Protein AF-A0A3P6SZT8-F1 (afdb_monomer_lite)

Secondary structure (DSSP, 8-state):
----HHHHHHHHHHHHHHTTPEEEEEEEEEEE--TTSPPEEEEEEEEEEETTEEEEEE--TT--TTHHHHSHHHHHHHHHHHHHTS-TTSPPSS--PPPPPPGGGSPPPPP---HHHHTEES--TTB-S---S-EEEEEEE-STTEEEEEEEE--SS-TTTSPEEEEE--TTT--HHHIIIIIISSEEE-TTSS-EEE-TT-GGGTSEEEEE--STTSTT-EE-TTT------SHHHHHHHTTS------EEEEE-

pLDDT: mean 88.14, std 13.35, range [39.53, 98.56]

Radius of gyration: 32.6 Å; chains: 1; bounding box: 54×46×94 Å

Sequence (256 aa):
MACNFLGDEWFIENLASLYNFTILSDRYAWNYTKGSFLPQLGGYVKSWNYNQISLDLLTVKGGGHFVPTDRPGPALQMFYNFLNTGNYNNSIPYSLNPQPLLPQFLAPPQPSFTRKQADRVWTLPGVTYELNFKQYSGYLNGVTGNYLHYWLLESQTNPRTDPLVLWLNGGPGCSSLMGLLSELGPFHPNPDGVTLFENVYSWNKAANMLFLESPRNVGFSIQNSTLNPDDVYNDEKVCSSRGGKTETSEEVLFTI

Organism: Cylicostephanus goldi (NCBI:txid71465)

Structure (mmCIF, N/CA/C/O backbone):
data_AF-A0A3P6SZT8-F1
#
_entry.id   AF-A0A3P6SZT8-F1
#
loop_
_atom_site.group_PDB
_atom_site.id
_atom_site.type_symbol
_atom_site.label_atom_id
_atom_site.label_alt_id
_atom_site.label_comp_id
_atom_site.label_asym_id
_atom_site.label_entity_id
_atom_site.label_seq_id
_atom_site.pdbx_PDB_ins_code
_atom_site.Cartn_x
_atom_site.Cartn_y
_atom_site.Cartn_z
_atom_site.occupancy
_atom_site.B_iso_or_equiv
_atom_site.auth_seq_id
_atom_site.auth_comp_id
_atom_site.auth_asym_id
_atom_site.auth_atom_id
_atom_site.pdbx_PDB_model_num
ATOM 1 N N . MET A 1 1 ? 10.057 -14.824 -20.878 1.00 50.72 1 MET A N 1
ATOM 2 C CA . MET A 1 1 ? 10.353 -14.462 -22.280 1.00 50.72 1 MET A CA 1
ATOM 3 C C . MET A 1 1 ? 11.462 -13.423 -22.235 1.00 50.72 1 MET A C 1
ATOM 5 O O . MET A 1 1 ? 11.266 -12.416 -21.571 1.00 50.72 1 MET A O 1
ATOM 9 N N . ALA A 1 2 ? 12.639 -13.702 -22.795 1.00 57.12 2 ALA A N 1
ATOM 10 C CA . ALA A 1 2 ? 13.775 -12.777 -22.781 1.00 57.12 2 ALA A CA 1
ATOM 11 C C . ALA A 1 2 ? 13.987 -12.228 -24.196 1.00 57.12 2 ALA A C 1
ATOM 13 O O . ALA A 1 2 ? 14.024 -13.011 -25.143 1.00 57.12 2 ALA A O 1
ATOM 14 N N . CYS A 1 3 ? 14.106 -10.908 -24.344 1.00 69.69 3 CYS A N 1
ATOM 15 C CA . CYS A 1 3 ? 14.496 -10.297 -25.615 1.00 69.69 3 CYS A CA 1
ATOM 16 C C . CYS A 1 3 ? 15.995 -10.559 -25.837 1.00 69.69 3 CYS A C 1
ATOM 18 O O . CYS A 1 3 ? 16.818 -10.115 -25.034 1.00 69.69 3 CYS A O 1
ATOM 20 N N . ASN A 1 4 ? 16.352 -11.307 -26.884 1.00 81.56 4 ASN A N 1
ATOM 21 C CA . ASN A 1 4 ? 17.729 -11.722 -27.158 1.00 81.56 4 ASN A CA 1
ATOM 22 C C . ASN A 1 4 ? 18.407 -10.779 -28.161 1.00 81.56 4 ASN A C 1
ATOM 24 O O . ASN A 1 4 ? 18.609 -11.139 -29.318 1.00 81.56 4 ASN A O 1
ATOM 28 N N . PHE A 1 5 ? 18.795 -9.590 -27.696 1.00 82.06 5 PHE A N 1
ATOM 29 C CA . PHE A 1 5 ? 19.379 -8.574 -28.578 1.00 82.06 5 PHE A CA 1
ATOM 30 C C . PHE A 1 5 ? 20.667 -9.053 -29.280 1.00 82.06 5 PHE A C 1
ATOM 32 O O . PHE A 1 5 ? 20.916 -8.650 -30.409 1.00 82.06 5 PHE A O 1
ATOM 39 N N . LEU A 1 6 ? 21.469 -9.921 -28.643 1.00 85.94 6 LEU A N 1
ATOM 40 C CA . LEU A 1 6 ? 22.673 -10.492 -29.264 1.00 85.94 6 LEU A CA 1
ATOM 41 C C . LEU A 1 6 ? 22.315 -11.424 -30.425 1.00 85.94 6 LEU A C 1
ATOM 43 O O . LEU A 1 6 ? 22.999 -11.434 -31.441 1.00 85.94 6 LEU A O 1
ATOM 47 N N . GLY A 1 7 ? 21.231 -12.192 -30.284 1.00 89.00 7 GLY A N 1
ATOM 48 C CA . GLY A 1 7 ? 20.705 -13.016 -31.370 1.00 89.00 7 GLY A CA 1
ATOM 49 C C . GLY A 1 7 ? 20.222 -12.170 -32.547 1.00 89.00 7 GLY A C 1
ATOM 50 O O . GLY A 1 7 ? 20.525 -12.499 -33.692 1.00 89.00 7 GLY A O 1
ATOM 51 N N . ASP A 1 8 ? 19.533 -11.063 -32.262 1.00 88.62 8 ASP A N 1
ATOM 52 C CA . ASP A 1 8 ? 19.091 -10.114 -33.287 1.00 88.62 8 ASP A CA 1
ATOM 53 C C . ASP A 1 8 ? 20.294 -9.444 -33.978 1.00 88.62 8 ASP A C 1
ATOM 55 O O . ASP A 1 8 ? 20.320 -9.327 -35.202 1.00 88.62 8 ASP A O 1
ATOM 59 N N . GLU A 1 9 ? 21.331 -9.073 -33.217 1.00 90.06 9 GLU A N 1
ATOM 60 C CA . GLU A 1 9 ? 22.584 -8.528 -33.753 1.00 90.06 9 GLU A CA 1
ATOM 61 C C . GLU A 1 9 ? 23.276 -9.520 -34.688 1.00 90.06 9 GLU A C 1
ATOM 63 O O . GLU A 1 9 ? 23.553 -9.183 -35.838 1.00 90.06 9 GLU A O 1
ATOM 68 N N . TRP A 1 10 ? 23.471 -10.765 -34.251 1.00 93.12 10 TRP A N 1
ATOM 69 C CA . TRP A 1 10 ? 24.076 -11.806 -35.084 1.00 93.12 10 TRP A CA 1
ATOM 70 C C . TRP A 1 10 ? 23.261 -12.108 -36.338 1.00 93.12 10 TRP A C 1
ATOM 72 O O . TRP A 1 10 ? 23.838 -12.360 -37.395 1.00 93.12 10 TRP A O 1
ATOM 82 N N . PHE A 1 11 ? 21.931 -12.077 -36.246 1.00 93.94 11 PHE A N 1
ATOM 83 C CA . PHE A 1 11 ? 21.060 -12.248 -37.404 1.00 93.94 11 PHE A CA 1
ATOM 84 C C . PHE A 1 11 ? 21.284 -11.138 -38.438 1.00 93.94 11 PHE A C 1
ATOM 86 O O . PHE A 1 11 ? 21.488 -11.436 -39.617 1.00 93.94 11 PHE A O 1
ATOM 93 N N . ILE A 1 12 ? 21.301 -9.873 -38.006 1.00 92.88 12 ILE A N 1
ATOM 94 C CA . ILE A 1 12 ? 21.535 -8.731 -38.899 1.00 92.88 12 ILE A CA 1
ATOM 95 C C . ILE A 1 12 ? 22.953 -8.755 -39.478 1.00 92.88 12 ILE A C 1
ATOM 97 O O . ILE A 1 12 ? 23.125 -8.518 -40.672 1.00 92.88 12 ILE A O 1
ATOM 101 N N . GLU A 1 13 ? 23.966 -9.099 -38.684 1.00 93.00 13 GLU A N 1
ATOM 102 C CA . GLU A 1 13 ? 25.345 -9.235 -39.164 1.00 93.00 13 GLU A CA 1
ATOM 103 C C . GLU A 1 13 ? 25.496 -10.356 -40.197 1.00 93.00 13 GLU A C 1
ATOM 105 O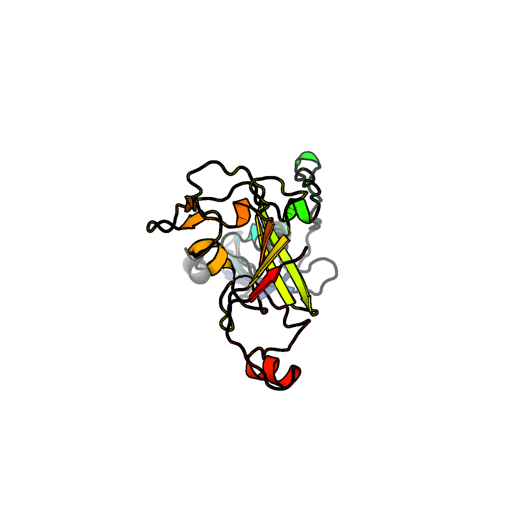 O . GLU A 1 13 ? 26.179 -10.184 -41.211 1.00 93.00 13 GLU A O 1
ATOM 110 N N . ASN A 1 14 ? 24.835 -11.496 -39.977 1.00 94.94 14 ASN A N 1
ATOM 111 C CA . ASN A 1 14 ? 24.835 -12.601 -40.928 1.00 94.94 14 ASN A CA 1
ATOM 112 C C . ASN A 1 14 ? 24.137 -12.209 -42.237 1.00 94.94 14 ASN A C 1
ATOM 114 O O . ASN A 1 14 ? 24.677 -12.460 -43.313 1.00 94.94 14 ASN A O 1
ATOM 118 N N . LEU A 1 15 ? 22.988 -11.532 -42.144 1.00 93.38 15 LEU A N 1
ATOM 119 C CA . LEU A 1 15 ? 22.265 -10.995 -43.294 1.00 93.38 15 LEU A CA 1
ATOM 120 C C . LEU A 1 15 ? 23.137 -10.009 -44.086 1.00 93.38 15 LEU A C 1
ATOM 122 O O . LEU A 1 15 ? 23.262 -10.133 -45.304 1.00 93.38 15 LEU A O 1
ATOM 126 N N . ALA A 1 16 ? 23.774 -9.065 -43.393 1.00 93.06 16 ALA A N 1
ATOM 127 C CA . ALA A 1 16 ? 24.668 -8.082 -43.990 1.00 93.06 16 ALA A CA 1
ATOM 128 C C . ALA A 1 16 ? 25.838 -8.755 -44.727 1.00 93.06 16 ALA A C 1
ATOM 130 O O . ALA A 1 16 ? 26.154 -8.377 -45.853 1.00 93.06 16 ALA A O 1
ATOM 131 N N . SER A 1 17 ? 26.436 -9.790 -44.131 1.00 93.25 17 SER A N 1
ATOM 132 C CA . SER A 1 17 ? 27.501 -10.581 -44.755 1.00 93.25 17 SER A CA 1
ATOM 133 C C . SER A 1 17 ? 27.014 -11.332 -46.001 1.00 93.25 17 SER A C 1
ATOM 135 O O . SER A 1 17 ? 27.624 -11.233 -47.064 1.00 93.25 17 SER A O 1
ATOM 137 N N . LEU A 1 18 ? 25.871 -12.022 -45.910 1.00 95.44 18 LEU A N 1
ATOM 138 C CA . LEU A 1 18 ? 25.316 -12.840 -46.994 1.00 95.44 18 LEU A CA 1
ATOM 139 C C . LEU A 1 18 ? 24.999 -12.020 -48.253 1.00 95.44 18 LEU A C 1
ATOM 141 O O . LEU A 1 18 ? 25.200 -12.492 -49.371 1.00 95.44 18 LEU A O 1
ATOM 145 N N . TYR A 1 19 ? 24.509 -10.795 -48.068 1.00 93.25 19 TYR A N 1
ATOM 146 C CA . TYR A 1 19 ? 24.127 -9.901 -49.160 1.00 93.25 19 TYR A CA 1
ATOM 147 C C . TYR A 1 19 ? 25.187 -8.835 -49.483 1.00 93.25 19 TYR A C 1
ATOM 149 O O . TYR A 1 19 ? 24.919 -7.946 -50.289 1.00 93.25 19 TYR A O 1
ATOM 157 N N . ASN A 1 20 ? 26.395 -8.933 -48.913 1.00 93.38 20 ASN A N 1
ATOM 158 C CA . ASN A 1 20 ? 27.511 -8.002 -49.129 1.00 93.38 20 ASN A CA 1
ATOM 159 C C . ASN A 1 20 ? 27.157 -6.529 -48.845 1.00 93.38 20 ASN A C 1
ATOM 161 O O . ASN A 1 20 ? 27.470 -5.632 -49.631 1.00 93.38 20 ASN A O 1
ATOM 165 N N . PHE A 1 21 ? 26.490 -6.272 -47.723 1.00 95.62 21 PHE A N 1
ATOM 166 C CA . PHE A 1 21 ? 26.251 -4.916 -47.240 1.00 95.62 21 PHE A CA 1
ATOM 167 C C . PHE A 1 21 ? 27.585 -4.286 -46.821 1.00 95.62 21 PHE A C 1
ATOM 169 O O . PHE A 1 21 ? 28.437 -4.945 -46.221 1.00 95.62 21 PHE A O 1
ATOM 176 N N . THR A 1 22 ? 27.768 -2.995 -47.087 1.00 94.88 22 THR A N 1
ATOM 177 C CA . THR A 1 22 ? 28.944 -2.260 -46.613 1.00 94.88 22 THR A CA 1
ATOM 178 C C . THR A 1 22 ? 28.677 -1.707 -45.221 1.00 94.88 22 THR A C 1
ATOM 180 O O . THR A 1 22 ? 27.608 -1.164 -44.951 1.00 94.88 22 THR A O 1
ATOM 183 N N . ILE A 1 23 ? 29.639 -1.849 -44.308 1.00 93.94 23 ILE A N 1
ATOM 184 C CA . ILE A 1 23 ? 29.540 -1.225 -42.985 1.00 93.94 23 ILE A CA 1
ATOM 185 C C . ILE A 1 23 ? 29.651 0.286 -43.186 1.00 93.94 23 ILE A C 1
ATOM 187 O O . ILE A 1 23 ? 30.661 0.778 -43.687 1.00 93.94 23 ILE A O 1
ATOM 191 N N . LEU A 1 24 ? 28.596 1.008 -42.815 1.00 91.50 24 LEU A N 1
ATOM 192 C CA . LEU A 1 24 ? 28.570 2.467 -42.854 1.00 91.50 24 LEU A CA 1
ATOM 193 C C . LEU A 1 24 ? 29.197 3.041 -41.582 1.00 91.50 24 LEU A C 1
ATOM 195 O O . LEU A 1 24 ? 29.937 4.021 -41.637 1.00 91.50 24 LEU A O 1
ATOM 199 N N . SER A 1 25 ? 28.908 2.421 -40.438 1.00 92.06 25 SER A N 1
ATOM 200 C CA . SER A 1 25 ? 29.501 2.780 -39.156 1.00 92.06 25 SER A CA 1
ATOM 201 C C . SER A 1 25 ? 29.628 1.557 -38.249 1.00 92.06 25 SER A C 1
ATOM 203 O O . SER A 1 25 ? 28.700 0.753 -38.116 1.00 92.06 25 SER A O 1
ATOM 205 N N . ASP A 1 26 ? 30.794 1.421 -37.617 1.00 93.00 26 ASP A N 1
ATOM 206 C CA . ASP A 1 26 ? 30.993 0.453 -36.540 1.00 93.00 26 ASP A CA 1
ATOM 207 C C . ASP A 1 26 ? 30.217 0.856 -35.290 1.00 93.00 26 ASP A C 1
ATOM 209 O O . ASP A 1 26 ? 29.871 2.018 -35.108 1.00 93.00 26 ASP A O 1
ATOM 213 N N . ARG A 1 27 ? 29.977 -0.107 -34.395 1.00 93.81 27 ARG A N 1
ATOM 214 C CA . ARG A 1 27 ? 29.171 0.095 -33.188 1.00 93.81 27 ARG A CA 1
ATOM 215 C C . ARG A 1 27 ? 29.655 1.299 -32.368 1.00 93.81 27 ARG A C 1
ATOM 217 O O . ARG A 1 27 ? 30.704 1.230 -31.728 1.00 93.81 27 ARG A O 1
ATOM 224 N N . TYR A 1 28 ? 28.849 2.356 -32.296 1.00 95.06 28 TYR A N 1
ATOM 225 C CA . TYR A 1 28 ? 29.155 3.561 -31.523 1.00 95.06 28 TYR A CA 1
ATOM 226 C C . TYR A 1 28 ? 28.018 3.942 -30.573 1.00 95.06 28 TYR A C 1
ATOM 228 O O . TYR A 1 28 ? 26.872 3.517 -30.720 1.00 95.06 28 TYR A O 1
ATOM 236 N N . ALA A 1 29 ? 28.359 4.713 -29.541 1.00 97.06 29 ALA A N 1
ATOM 237 C CA . ALA A 1 29 ? 27.403 5.203 -28.557 1.00 97.06 29 ALA A CA 1
ATOM 238 C C . ALA A 1 29 ? 26.693 6.467 -29.056 1.00 97.06 29 ALA A C 1
ATOM 240 O O . ALA A 1 29 ? 27.335 7.375 -29.584 1.00 97.06 29 ALA A O 1
ATOM 241 N N . TRP A 1 30 ? 25.389 6.564 -28.813 1.00 96.50 30 TRP A N 1
ATOM 242 C CA . TRP A 1 30 ? 24.621 7.792 -29.014 1.00 96.50 30 TRP A CA 1
ATOM 243 C C . TRP A 1 30 ? 24.080 8.316 -27.684 1.00 96.50 30 TRP A C 1
ATOM 245 O O . TRP A 1 30 ? 23.853 7.554 -26.737 1.00 96.50 30 TRP A O 1
ATOM 255 N N . ASN A 1 31 ? 23.882 9.629 -27.610 1.00 96.81 31 ASN A N 1
ATOM 256 C CA . ASN A 1 31 ? 23.529 10.339 -26.391 1.00 96.81 31 ASN A CA 1
ATOM 257 C C . ASN A 1 31 ? 22.094 10.861 -26.411 1.00 96.81 31 ASN A C 1
ATOM 259 O O . ASN A 1 31 ? 21.567 11.279 -27.439 1.00 96.81 31 ASN A O 1
ATOM 263 N N . TYR A 1 32 ? 21.495 10.895 -25.228 1.00 94.88 32 TYR A N 1
ATOM 264 C CA . TYR A 1 32 ? 20.196 11.481 -24.956 1.00 94.88 32 TYR A CA 1
ATOM 265 C C . TYR A 1 32 ? 20.331 12.579 -23.900 1.00 94.88 32 TYR A C 1
ATOM 267 O O . TYR A 1 32 ? 20.934 12.370 -22.843 1.00 94.88 32 TYR A O 1
ATOM 275 N N . THR A 1 33 ? 19.716 13.728 -24.166 1.00 89.88 33 THR A N 1
ATOM 276 C CA . THR A 1 33 ? 19.737 14.892 -23.277 1.00 89.88 33 THR A CA 1
ATOM 277 C C . THR A 1 33 ? 18.305 15.312 -22.974 1.00 89.88 33 THR A C 1
ATOM 279 O O . THR A 1 33 ? 17.528 15.591 -23.884 1.00 89.88 33 THR A O 1
ATOM 282 N N . LYS A 1 34 ? 17.939 15.374 -21.690 1.00 84.62 34 LYS A N 1
ATOM 283 C CA . LYS A 1 34 ? 16.625 15.867 -21.255 1.00 84.62 34 LYS A CA 1
ATOM 284 C C . LYS A 1 34 ? 16.772 17.297 -20.739 1.00 84.62 34 LYS A C 1
ATOM 286 O O . LYS A 1 34 ? 17.380 17.500 -19.696 1.00 84.62 34 LYS A O 1
ATOM 291 N N . GLY A 1 35 ? 16.189 18.279 -21.421 1.00 80.75 35 GLY A N 1
ATOM 292 C CA . GLY A 1 35 ? 16.237 19.676 -20.972 1.00 80.75 35 GLY A CA 1
ATOM 293 C C . GLY A 1 35 ? 17.672 20.178 -20.762 1.00 80.75 35 GLY A C 1
ATOM 294 O O . GLY A 1 35 ? 18.504 20.036 -21.650 1.00 80.75 35 GLY A O 1
ATOM 295 N N . SER A 1 36 ? 17.956 20.746 -19.586 1.00 79.94 36 SER A N 1
ATOM 296 C CA . SER A 1 36 ? 19.268 21.297 -19.209 1.00 79.94 36 SER A CA 1
ATOM 297 C C . SER A 1 36 ? 20.222 20.294 -18.547 1.00 79.94 36 SER A C 1
ATOM 299 O O . SER A 1 36 ? 21.296 20.685 -18.090 1.00 79.94 36 SER A O 1
ATOM 301 N N . PHE A 1 37 ? 19.850 19.013 -18.451 1.00 84.06 37 PHE A N 1
ATOM 302 C CA . PHE A 1 37 ? 20.736 17.994 -17.887 1.00 84.06 37 PHE A CA 1
ATOM 303 C C . PHE A 1 37 ? 21.918 17.701 -18.821 1.00 84.06 37 PHE A C 1
ATOM 305 O O . PHE A 1 37 ? 21.855 17.947 -20.022 1.00 84.06 37 PHE A O 1
ATOM 312 N N . LEU A 1 38 ? 22.999 17.144 -18.270 1.00 87.75 38 LEU A N 1
ATOM 313 C CA . LEU A 1 38 ? 24.131 16.685 -19.076 1.00 87.75 38 LEU A CA 1
ATOM 314 C C . LEU A 1 38 ? 23.715 15.520 -19.996 1.00 87.75 38 LEU A C 1
ATOM 316 O O . LEU A 1 38 ? 22.876 14.706 -19.588 1.00 87.75 38 LEU A O 1
ATOM 320 N N . PRO A 1 39 ? 24.311 15.399 -21.199 1.00 91.12 39 PRO A N 1
ATOM 321 C CA . PRO A 1 39 ? 24.081 14.260 -22.079 1.00 91.12 39 PRO A CA 1
ATOM 322 C C . PRO A 1 39 ? 24.387 12.935 -21.377 1.00 91.12 39 PRO A C 1
ATOM 324 O O . PRO A 1 39 ? 25.422 12.783 -20.727 1.00 91.12 39 PRO A O 1
ATOM 327 N N . GLN A 1 40 ? 23.491 11.965 -21.523 1.00 93.44 40 GLN A N 1
ATOM 328 C CA . GLN A 1 40 ? 23.658 10.611 -21.000 1.00 93.44 40 GLN A CA 1
ATOM 329 C C . GLN A 1 40 ? 23.671 9.599 -22.140 1.00 93.44 40 GLN A C 1
ATOM 331 O O . GLN A 1 40 ? 23.084 9.837 -23.190 1.00 93.44 40 GLN A O 1
ATOM 336 N N . LEU A 1 41 ? 24.280 8.434 -21.907 1.00 95.50 41 LEU A N 1
ATOM 337 C CA . LEU A 1 41 ? 24.258 7.324 -22.860 1.00 95.50 41 LEU A CA 1
ATOM 338 C C . LEU A 1 41 ? 22.806 6.916 -23.177 1.00 95.50 41 LEU A C 1
ATOM 340 O O . LEU A 1 41 ? 22.113 6.365 -22.316 1.00 95.50 41 LEU A O 1
ATOM 344 N N . GLY A 1 42 ? 22.373 7.184 -24.408 1.00 93.38 42 GLY A N 1
ATOM 345 C CA . GLY A 1 42 ? 21.069 6.811 -24.954 1.00 93.38 42 GLY A CA 1
ATOM 346 C C . GLY A 1 42 ? 21.043 5.358 -25.417 1.00 93.38 42 GLY A C 1
ATOM 347 O O . GLY A 1 42 ? 20.054 4.665 -25.189 1.00 93.38 42 GLY A O 1
ATOM 348 N N . GLY A 1 43 ? 22.163 4.868 -25.953 1.00 96.19 43 GLY A N 1
ATOM 349 C CA . GLY A 1 43 ? 22.358 3.479 -26.351 1.00 96.19 43 GLY A CA 1
ATOM 350 C C . GLY A 1 43 ? 23.496 3.332 -27.355 1.00 96.19 43 GLY A C 1
ATOM 351 O O . GLY A 1 43 ? 24.411 4.155 -27.383 1.00 96.19 43 GLY A O 1
ATOM 352 N N . TYR A 1 44 ? 23.437 2.284 -28.171 1.00 95.62 44 TYR A N 1
ATOM 353 C CA . TYR A 1 44 ? 24.422 2.002 -29.216 1.00 95.62 44 TYR A CA 1
ATOM 354 C C . TYR A 1 44 ? 23.747 1.807 -30.563 1.00 95.62 44 TYR A C 1
ATOM 356 O O . TYR A 1 44 ? 22.605 1.351 -30.605 1.00 95.62 44 TYR A O 1
ATOM 364 N N . VAL A 1 45 ? 24.468 2.120 -31.632 1.00 95.69 45 VAL A N 1
ATOM 365 C CA . VAL A 1 45 ? 24.041 1.906 -33.014 1.00 95.69 45 VAL A CA 1
ATOM 366 C C . VAL A 1 45 ? 25.181 1.319 -33.835 1.00 95.69 45 VAL A C 1
ATOM 368 O O . VAL A 1 45 ? 26.341 1.649 -33.594 1.00 95.69 45 VAL A O 1
ATOM 371 N N . LYS A 1 46 ? 24.838 0.451 -34.785 1.00 95.00 46 LYS A N 1
ATOM 372 C CA . LYS A 1 46 ? 25.706 -0.027 -35.863 1.00 95.00 46 LYS A CA 1
ATOM 373 C C . LYS A 1 46 ? 24.928 0.067 -37.175 1.00 95.00 46 LYS A C 1
ATOM 375 O O . LYS A 1 46 ? 23.747 -0.285 -37.191 1.00 95.00 46 LYS A O 1
ATOM 380 N N . SER A 1 47 ? 25.574 0.539 -38.238 1.00 94.88 47 SER A N 1
ATOM 381 C CA . SER A 1 47 ? 24.895 0.851 -39.499 1.00 94.88 47 SER A CA 1
ATOM 382 C C . SER A 1 47 ? 25.537 0.160 -40.689 1.00 94.88 47 SER A C 1
ATOM 384 O O . SER A 1 47 ? 26.763 0.079 -40.803 1.00 94.88 47 SER A O 1
ATOM 386 N N . TRP A 1 48 ? 24.698 -0.236 -41.637 1.00 94.88 48 TRP A N 1
ATOM 387 C CA . TRP A 1 48 ? 25.091 -0.814 -42.912 1.00 94.88 48 TRP A CA 1
ATOM 388 C C . TRP A 1 48 ? 24.384 -0.113 -44.065 1.00 94.88 48 TRP A C 1
ATOM 390 O O . TRP A 1 48 ? 23.285 0.413 -43.912 1.00 94.88 48 TRP A O 1
ATOM 400 N N . ASN A 1 49 ? 24.999 -0.158 -45.238 1.00 94.44 49 ASN A N 1
ATOM 401 C CA . ASN A 1 49 ? 24.422 0.329 -46.477 1.00 94.44 49 ASN A CA 1
ATOM 402 C C . ASN A 1 49 ? 24.389 -0.788 -47.526 1.00 94.44 49 ASN A C 1
ATOM 404 O O . ASN A 1 49 ? 25.333 -1.567 -47.671 1.00 94.44 49 ASN A O 1
ATOM 408 N N . TYR A 1 50 ? 23.306 -0.837 -48.291 1.00 92.44 50 TYR A N 1
ATOM 409 C CA . TYR A 1 50 ? 23.158 -1.698 -49.452 1.00 92.44 50 TYR A CA 1
ATOM 410 C C . TYR A 1 50 ? 22.395 -0.961 -50.551 1.00 92.44 50 TYR A C 1
ATOM 412 O O . TYR A 1 50 ? 21.183 -0.751 -50.465 1.00 92.44 50 TYR A O 1
ATOM 420 N N . ASN A 1 51 ? 23.103 -0.582 -51.616 1.00 90.69 51 ASN A N 1
ATOM 421 C CA . ASN A 1 51 ? 22.575 0.244 -52.703 1.00 90.69 51 ASN A CA 1
ATOM 422 C C . ASN A 1 51 ? 21.964 1.565 -52.192 1.00 90.69 51 ASN A C 1
ATOM 424 O O . ASN A 1 51 ? 22.697 2.494 -51.871 1.00 90.69 51 ASN A O 1
ATOM 428 N N . GLN A 1 52 ? 20.631 1.653 -52.151 1.00 87.94 52 GLN A N 1
ATOM 429 C CA . GLN A 1 52 ? 19.869 2.823 -51.691 1.00 87.94 52 GLN A CA 1
ATOM 430 C C . GLN A 1 52 ? 19.232 2.605 -50.306 1.00 87.94 52 GLN A C 1
ATOM 432 O O . GLN A 1 52 ? 18.434 3.426 -49.862 1.00 87.94 52 GLN A O 1
ATOM 437 N N . ILE A 1 53 ? 19.537 1.485 -49.644 1.00 89.06 53 ILE A N 1
ATOM 438 C CA . ILE A 1 53 ? 18.944 1.088 -48.367 1.00 89.06 53 ILE A CA 1
ATOM 439 C C . ILE A 1 53 ? 19.994 1.232 -47.266 1.00 89.06 53 ILE A C 1
ATOM 441 O O . ILE A 1 53 ? 21.027 0.567 -47.304 1.00 89.06 53 ILE A O 1
ATOM 445 N N . SER A 1 54 ? 19.691 2.056 -46.261 1.00 88.50 54 SER A N 1
ATOM 446 C CA . SER A 1 54 ? 20.422 2.084 -44.991 1.00 88.50 54 SER A CA 1
ATOM 447 C C . SER A 1 54 ? 19.724 1.180 -43.982 1.00 88.50 54 SER A C 1
ATOM 449 O O . SER A 1 54 ? 18.497 1.208 -43.866 1.00 88.50 54 SER A O 1
ATOM 451 N N . LEU A 1 55 ? 20.503 0.391 -43.252 1.00 92.44 55 LEU A N 1
ATOM 452 C CA . LEU A 1 55 ? 20.030 -0.456 -42.168 1.00 92.44 55 LEU A CA 1
ATOM 453 C C . LEU A 1 55 ? 20.766 -0.078 -40.889 1.00 92.44 55 LEU A C 1
ATOM 455 O O . LEU A 1 55 ? 21.985 -0.213 -40.824 1.00 92.44 55 LEU A O 1
ATOM 459 N N . ASP A 1 56 ? 20.019 0.326 -39.866 1.00 93.69 56 ASP A N 1
ATOM 460 C CA . ASP A 1 56 ? 20.572 0.675 -38.562 1.00 93.69 56 ASP A CA 1
ATOM 461 C C . ASP A 1 56 ? 2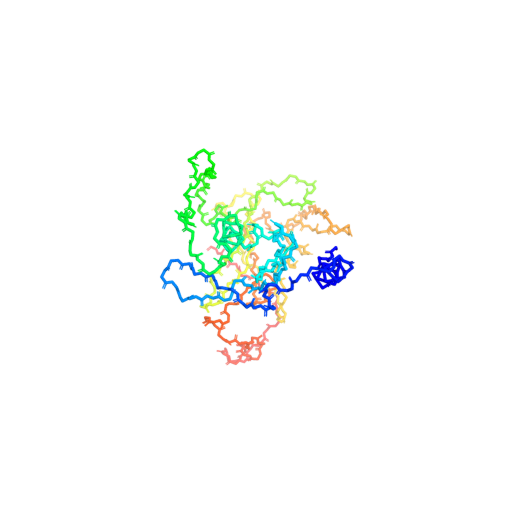0.053 -0.292 -37.499 1.00 93.69 56 ASP A C 1
ATOM 463 O O . ASP A 1 56 ? 18.844 -0.454 -37.318 1.00 93.69 56 ASP A O 1
ATOM 467 N N . LEU A 1 57 ? 20.972 -0.924 -36.770 1.00 94.00 57 LEU A N 1
ATOM 468 C CA . LEU A 1 57 ? 20.658 -1.715 -35.586 1.00 94.00 57 LEU A CA 1
ATOM 469 C C . LEU A 1 57 ? 20.938 -0.875 -34.346 1.00 94.00 57 LEU A C 1
ATOM 471 O O . LEU A 1 57 ? 22.086 -0.510 -34.086 1.00 94.00 57 LEU A O 1
ATOM 475 N N . LEU A 1 58 ? 19.894 -0.588 -33.568 1.00 93.69 58 LEU A N 1
ATOM 476 C CA . LEU A 1 58 ? 19.975 0.281 -32.398 1.00 93.69 58 LEU A CA 1
ATOM 477 C C . LEU A 1 58 ? 19.552 -0.417 -31.114 1.00 93.69 58 LEU A C 1
ATOM 479 O O . LEU A 1 58 ? 18.627 -1.222 -31.077 1.00 93.69 58 LEU A O 1
ATOM 483 N N . THR A 1 59 ? 20.189 -0.005 -30.025 1.00 94.06 59 THR A N 1
ATOM 484 C CA . THR A 1 59 ? 19.776 -0.313 -28.656 1.00 94.06 59 THR A CA 1
ATOM 485 C C . THR A 1 59 ? 19.387 0.970 -27.933 1.00 94.06 59 THR A C 1
ATOM 487 O O . THR A 1 59 ? 19.944 2.038 -28.197 1.00 94.06 59 THR A O 1
ATOM 490 N N . VAL A 1 60 ? 18.462 0.855 -26.978 1.00 95.31 60 VAL A N 1
ATOM 491 C CA . VAL A 1 60 ? 18.102 1.927 -26.043 1.00 95.31 60 VAL A CA 1
ATOM 492 C C . VAL A 1 60 ? 18.499 1.490 -24.639 1.00 95.31 60 VAL A C 1
ATOM 494 O O . VAL A 1 60 ? 17.989 0.502 -24.108 1.00 95.31 60 VAL A O 1
ATOM 497 N N . LYS A 1 61 ? 19.412 2.228 -24.006 1.00 93.88 61 LYS A N 1
ATOM 498 C CA . LYS A 1 61 ? 19.887 1.929 -22.655 1.00 93.88 61 LYS A CA 1
ATOM 499 C C . LYS A 1 61 ? 18.726 1.969 -21.661 1.00 93.88 61 LYS A C 1
ATOM 501 O O . LYS A 1 61 ? 18.051 2.993 -21.516 1.00 93.88 61 LYS A O 1
ATOM 506 N N . GLY A 1 62 ? 18.561 0.869 -20.926 1.00 89.94 62 GLY A N 1
ATOM 507 C CA . GLY A 1 62 ? 17.511 0.704 -19.919 1.00 89.94 62 GLY A CA 1
ATOM 508 C C . GLY A 1 62 ? 16.123 0.434 -20.502 1.00 89.94 62 GLY A C 1
ATOM 509 O O . GLY A 1 62 ? 15.155 0.522 -19.757 1.00 89.94 62 GLY A O 1
ATOM 510 N N . GLY A 1 63 ? 16.009 0.163 -21.808 1.00 89.00 63 GLY A N 1
ATOM 511 C CA . GLY A 1 63 ? 14.773 -0.337 -22.406 1.00 89.00 63 GLY A CA 1
ATOM 512 C C . GLY A 1 63 ? 14.585 -1.823 -22.100 1.00 89.00 63 GLY A C 1
ATOM 513 O O . GLY A 1 63 ? 15.550 -2.584 -22.149 1.00 89.00 63 GLY A O 1
ATOM 514 N N . GLY A 1 64 ? 13.361 -2.222 -21.759 1.00 86.06 64 GLY A N 1
ATOM 515 C CA . GLY A 1 64 ? 12.956 -3.614 -21.598 1.00 86.06 64 GLY A CA 1
ATOM 516 C C . GLY A 1 64 ? 12.156 -4.106 -22.804 1.00 86.06 64 GLY A C 1
ATOM 517 O O . GLY A 1 64 ? 12.373 -3.675 -23.935 1.00 86.06 64 GLY A O 1
ATOM 518 N N . HIS A 1 65 ? 11.214 -5.021 -22.564 1.00 88.94 65 HIS A N 1
ATOM 519 C CA . HIS A 1 65 ? 10.334 -5.551 -23.612 1.00 88.94 65 HIS A CA 1
ATOM 520 C C . HIS A 1 65 ? 9.454 -4.459 -24.248 1.00 88.94 65 HIS A C 1
ATOM 522 O O . HIS A 1 65 ? 9.124 -4.547 -25.428 1.00 88.94 65 HIS A O 1
ATOM 528 N N . PHE A 1 66 ? 9.130 -3.401 -23.497 1.00 91.69 66 PHE A N 1
ATOM 529 C CA . PHE A 1 66 ? 8.287 -2.295 -23.940 1.00 91.69 66 PHE A CA 1
ATOM 530 C C . PHE A 1 66 ? 9.103 -1.001 -24.028 1.00 91.69 66 PHE A C 1
ATOM 532 O O . PHE A 1 66 ? 8.811 -0.027 -23.343 1.00 91.69 66 PHE A O 1
ATOM 539 N N . VAL A 1 67 ? 10.129 -0.965 -24.888 1.00 94.00 67 VAL A N 1
ATOM 540 C CA . VAL A 1 67 ? 11.078 0.166 -25.000 1.00 94.00 67 VAL A CA 1
ATOM 541 C C . VAL A 1 67 ? 10.411 1.559 -25.033 1.00 94.00 67 VAL A C 1
ATOM 543 O O . VAL A 1 67 ? 10.871 2.428 -24.288 1.00 94.00 67 VAL A O 1
ATOM 546 N N . PRO A 1 68 ? 9.328 1.814 -25.805 1.00 95.12 68 PRO A N 1
ATOM 547 C CA . PRO A 1 68 ? 8.654 3.117 -25.786 1.00 95.12 68 PRO A CA 1
ATOM 548 C C . PRO A 1 68 ? 7.983 3.459 -24.448 1.00 95.12 68 PRO A C 1
ATOM 550 O O . PRO A 1 68 ? 7.823 4.632 -24.132 1.00 95.12 68 PRO A O 1
ATOM 553 N N . THR A 1 69 ? 7.603 2.460 -23.656 1.00 92.31 69 THR A N 1
ATOM 554 C CA . THR A 1 69 ? 7.026 2.631 -22.316 1.00 92.31 69 THR A CA 1
ATOM 555 C C . THR A 1 69 ? 8.118 2.776 -21.258 1.00 92.31 69 THR A C 1
ATOM 557 O O . THR A 1 69 ? 8.033 3.654 -20.404 1.00 92.31 69 THR A O 1
ATOM 560 N N . ASP A 1 70 ? 9.172 1.966 -21.343 1.00 92.00 70 ASP A N 1
ATOM 561 C CA . ASP A 1 70 ? 10.263 1.932 -20.365 1.00 92.00 70 ASP A CA 1
ATOM 562 C C . ASP A 1 70 ? 11.175 3.165 -20.484 1.00 92.00 70 ASP A C 1
ATOM 564 O O . ASP A 1 70 ? 11.664 3.716 -19.493 1.00 92.00 70 ASP A O 1
ATOM 568 N N . ARG A 1 71 ? 11.429 3.614 -21.722 1.00 94.00 71 ARG A N 1
ATOM 569 C CA . ARG A 1 71 ? 12.348 4.715 -22.056 1.00 94.00 71 ARG A CA 1
ATOM 570 C C . ARG A 1 71 ? 11.748 5.636 -23.133 1.00 94.00 71 ARG A C 1
ATOM 572 O O . ARG A 1 71 ? 12.354 5.798 -24.193 1.00 94.00 71 ARG A O 1
ATOM 579 N N . PRO A 1 72 ? 10.614 6.312 -22.865 1.00 93.56 72 PRO A N 1
ATOM 580 C CA . PRO A 1 72 ? 9.845 7.050 -23.877 1.00 93.56 72 PRO A CA 1
ATOM 581 C C . PRO A 1 72 ? 10.636 8.156 -24.583 1.00 93.56 72 PRO A C 1
ATOM 583 O O . PRO A 1 72 ? 10.579 8.277 -25.803 1.00 93.56 72 PRO A O 1
ATOM 586 N N . GLY A 1 73 ? 11.410 8.946 -23.832 1.00 94.06 73 GLY A N 1
ATOM 587 C CA . GLY A 1 73 ? 12.217 10.037 -24.392 1.00 94.06 73 GLY A CA 1
ATOM 588 C C . GLY A 1 73 ? 13.311 9.543 -25.350 1.00 94.06 73 GLY A C 1
ATOM 589 O O . GLY A 1 73 ? 13.279 9.905 -26.526 1.00 94.06 73 GLY A O 1
ATOM 590 N N . PRO A 1 74 ? 14.250 8.692 -24.887 1.00 95.62 74 PRO A N 1
ATOM 591 C CA . PRO A 1 74 ? 15.267 8.093 -25.751 1.00 95.62 74 PRO A CA 1
ATOM 592 C C . PRO A 1 74 ? 14.682 7.328 -26.945 1.00 95.62 74 PRO A C 1
ATOM 594 O O . PRO A 1 74 ? 15.200 7.458 -28.049 1.00 95.62 74 PRO A O 1
ATOM 597 N N . ALA A 1 75 ? 13.593 6.575 -26.749 1.00 96.12 75 ALA A N 1
ATOM 598 C CA . ALA A 1 75 ? 12.938 5.828 -27.822 1.00 96.12 75 ALA A CA 1
ATOM 599 C C . ALA A 1 75 ? 12.380 6.755 -28.915 1.00 96.12 75 ALA A C 1
ATOM 601 O O . ALA A 1 75 ? 12.598 6.510 -30.101 1.00 96.12 75 ALA A O 1
ATOM 602 N N . LEU A 1 76 ? 11.718 7.851 -28.526 1.00 95.81 76 LEU A N 1
ATOM 603 C CA . LEU A 1 76 ? 11.205 8.835 -29.477 1.00 95.81 76 LEU A CA 1
ATOM 604 C C . LEU A 1 76 ? 12.338 9.564 -30.212 1.00 95.81 76 LEU A C 1
ATOM 606 O O . LEU A 1 76 ? 12.244 9.750 -31.422 1.00 95.81 76 LEU A O 1
ATOM 610 N N . GLN A 1 77 ? 13.418 9.939 -29.514 1.00 96.19 77 GLN A N 1
ATOM 611 C CA . GLN A 1 77 ? 14.592 10.555 -30.145 1.00 96.19 77 GLN A CA 1
ATOM 612 C C . GLN A 1 77 ? 15.249 9.617 -31.160 1.00 96.19 77 GLN A C 1
ATOM 614 O O . GLN A 1 77 ? 15.541 10.035 -32.279 1.00 96.19 77 GLN A O 1
ATOM 619 N N . MET A 1 78 ? 15.439 8.350 -30.789 1.00 96.19 78 MET A N 1
ATOM 620 C CA . MET A 1 78 ? 15.976 7.316 -31.670 1.00 96.19 78 MET A CA 1
ATOM 621 C C . MET A 1 78 ? 15.144 7.200 -32.952 1.00 96.19 78 MET A C 1
ATOM 623 O O . MET A 1 78 ? 15.687 7.302 -34.051 1.00 96.19 78 MET A O 1
ATOM 627 N N . PHE A 1 79 ? 13.825 7.048 -32.811 1.00 96.00 79 PHE A N 1
ATOM 628 C CA . PHE A 1 79 ? 12.912 6.891 -33.941 1.00 96.00 79 PHE A CA 1
ATOM 629 C C . PHE A 1 79 ? 12.842 8.144 -34.824 1.00 96.00 79 PHE A C 1
ATOM 631 O O . PHE A 1 79 ? 12.930 8.050 -36.046 1.00 96.00 79 PHE A O 1
ATOM 638 N N . TYR A 1 80 ? 12.746 9.332 -34.223 1.00 96.12 80 TYR A N 1
ATOM 639 C CA . TYR A 1 80 ? 12.722 10.589 -34.970 1.00 96.12 80 TYR A CA 1
ATOM 640 C C . TYR A 1 80 ? 14.010 10.800 -35.773 1.00 96.12 80 TYR A C 1
ATOM 642 O O . TYR A 1 80 ? 13.954 11.169 -36.947 1.00 96.12 80 TYR A O 1
ATOM 650 N N . ASN A 1 81 ? 15.171 10.551 -35.162 1.00 95.62 81 ASN A N 1
ATOM 651 C CA . ASN A 1 81 ? 16.455 10.749 -35.827 1.00 95.62 81 ASN A CA 1
ATOM 652 C C . ASN A 1 81 ? 16.704 9.720 -36.928 1.00 95.62 81 ASN A C 1
ATOM 654 O O . ASN A 1 81 ? 17.240 10.104 -37.965 1.00 95.62 81 ASN A O 1
ATOM 658 N N . PHE A 1 82 ? 16.249 8.475 -36.753 1.00 93.75 82 PHE A N 1
ATOM 659 C CA . PHE A 1 82 ? 16.262 7.470 -37.819 1.00 93.75 82 PHE A CA 1
ATOM 660 C C . PHE A 1 82 ? 15.532 7.968 -39.076 1.00 93.75 82 PHE A C 1
ATOM 662 O O . PHE A 1 82 ? 16.061 7.867 -40.176 1.00 93.75 82 PHE A O 1
ATOM 669 N N . LEU A 1 83 ? 14.349 8.569 -38.912 1.00 93.44 83 LEU A N 1
ATOM 670 C CA . LEU A 1 83 ? 13.534 9.019 -40.044 1.00 93.44 83 LEU A CA 1
ATOM 671 C C . LEU A 1 83 ? 14.035 10.303 -40.719 1.00 93.44 83 LEU A C 1
ATOM 673 O O . LEU A 1 83 ? 13.751 10.509 -41.895 1.00 93.44 83 LEU A O 1
ATOM 677 N N . ASN A 1 84 ? 14.716 11.191 -39.987 1.00 93.75 84 ASN A N 1
ATOM 678 C CA . ASN A 1 84 ? 14.953 12.562 -40.458 1.00 93.75 84 ASN A CA 1
ATOM 679 C C . ASN A 1 84 ? 16.422 12.924 -40.680 1.00 93.75 84 ASN A C 1
ATOM 681 O O . ASN A 1 84 ? 16.705 13.782 -41.511 1.00 93.75 84 ASN A O 1
ATOM 685 N N . THR A 1 85 ? 17.353 12.370 -39.897 1.00 86.88 85 THR A N 1
ATOM 686 C CA . THR A 1 85 ? 18.723 12.913 -39.842 1.00 86.88 85 THR A CA 1
ATOM 687 C C . THR A 1 85 ? 19.823 11.866 -39.945 1.00 86.88 85 THR A C 1
ATOM 689 O O . THR A 1 85 ? 20.929 12.211 -40.350 1.00 86.88 85 THR A O 1
ATOM 692 N N . GLY A 1 86 ? 19.570 10.625 -39.524 1.00 85.75 86 GLY A N 1
ATOM 693 C CA . GLY A 1 86 ? 20.603 9.602 -39.334 1.00 85.75 86 GLY A CA 1
ATOM 694 C C . GLY A 1 86 ? 21.567 9.885 -38.169 1.00 85.75 86 GLY A C 1
ATOM 695 O O . GLY A 1 86 ? 22.404 9.048 -37.849 1.00 85.75 86 GLY A O 1
ATOM 696 N N . ASN A 1 87 ? 21.461 11.037 -37.489 1.00 92.69 87 ASN A N 1
ATOM 697 C CA . ASN A 1 87 ? 22.287 11.374 -36.330 1.00 92.69 87 ASN A CA 1
ATOM 698 C C . ASN A 1 87 ? 21.474 11.287 -35.037 1.00 92.69 87 ASN A C 1
ATOM 700 O O . ASN A 1 87 ? 20.732 12.198 -34.668 1.00 92.69 87 ASN A O 1
ATOM 704 N N . TYR A 1 88 ? 21.679 10.200 -34.300 1.00 95.19 88 TYR A N 1
ATOM 705 C CA . TYR A 1 88 ? 20.940 9.895 -33.075 1.00 95.19 88 TYR A CA 1
ATOM 706 C C . TYR A 1 88 ? 21.239 10.808 -31.883 1.00 95.19 88 TYR A C 1
ATOM 708 O O . TYR A 1 88 ? 20.500 10.751 -30.903 1.00 95.19 88 TYR A O 1
ATOM 716 N N . ASN A 1 89 ? 22.268 11.660 -31.953 1.00 94.31 89 ASN A N 1
ATOM 717 C CA . ASN A 1 89 ? 22.594 12.624 -30.894 1.00 94.31 89 ASN A CA 1
ATOM 718 C C . ASN A 1 89 ? 21.753 13.908 -30.961 1.00 94.31 89 ASN A C 1
ATOM 720 O O . ASN A 1 89 ? 21.809 14.720 -30.037 1.00 94.31 89 ASN A O 1
ATOM 724 N N . ASN A 1 90 ? 20.995 14.113 -32.042 1.00 93.88 90 ASN A N 1
ATOM 725 C CA . ASN A 1 90 ? 20.187 15.313 -32.212 1.00 93.88 90 ASN A CA 1
ATOM 726 C C . ASN A 1 90 ? 18.998 15.315 -31.246 1.00 93.88 90 ASN A C 1
ATOM 728 O O . ASN A 1 90 ? 18.325 14.297 -31.067 1.00 93.88 90 ASN A O 1
ATOM 732 N N . SER A 1 91 ? 18.710 16.474 -30.656 1.00 90.81 91 SER A N 1
ATOM 733 C CA . SER A 1 91 ? 17.480 16.675 -29.895 1.00 90.81 91 SER A CA 1
ATOM 734 C C . SER A 1 91 ? 16.264 16.720 -30.823 1.00 90.81 91 SER A C 1
ATOM 736 O O . SER A 1 91 ? 16.353 17.076 -31.999 1.00 90.81 91 SER A O 1
ATOM 738 N N . ILE A 1 92 ? 15.106 16.360 -30.275 1.00 92.31 92 ILE A N 1
ATOM 739 C CA . ILE A 1 92 ? 13.830 16.381 -30.995 1.00 92.31 92 ILE A CA 1
ATOM 740 C C . ILE A 1 92 ? 13.086 17.706 -30.787 1.00 92.31 92 ILE A C 1
ATOM 742 O O . ILE A 1 92 ? 13.213 18.314 -29.723 1.00 92.31 92 ILE A O 1
ATOM 746 N N . PRO A 1 93 ? 12.242 18.130 -31.747 1.00 92.31 93 PRO A N 1
ATOM 747 C CA . PRO A 1 93 ? 11.470 19.371 -31.642 1.00 92.31 93 PRO A CA 1
ATOM 748 C C . PRO A 1 93 ? 10.214 19.248 -30.756 1.00 92.31 93 PRO A C 1
ATOM 750 O O . PRO A 1 93 ? 9.400 20.168 -30.712 1.00 92.31 93 PRO A O 1
ATOM 753 N N . TYR A 1 94 ? 10.019 18.120 -30.064 1.00 89.19 94 TYR A N 1
ATOM 754 C CA . TYR A 1 94 ? 8.830 17.851 -29.252 1.00 89.19 94 TYR A CA 1
ATOM 755 C C . TYR A 1 94 ? 9.072 18.118 -27.762 1.00 89.19 94 TYR A C 1
ATOM 757 O O . TYR A 1 94 ? 10.124 17.788 -27.215 1.00 89.19 94 TYR A O 1
ATOM 765 N N . SER A 1 95 ? 8.056 18.652 -27.077 1.00 87.12 95 SER A N 1
ATOM 766 C CA . SER A 1 95 ? 8.067 18.767 -25.616 1.00 87.12 95 SER A CA 1
ATOM 767 C C . SER A 1 95 ? 7.834 17.403 -24.969 1.00 87.12 95 SER A C 1
ATOM 769 O O . SER A 1 95 ? 6.846 16.732 -25.256 1.00 87.12 95 SER A O 1
ATOM 771 N N . LEU A 1 96 ? 8.728 17.015 -24.058 1.00 86.44 96 LEU A N 1
ATOM 772 C CA . LEU A 1 96 ? 8.634 15.773 -23.281 1.00 86.44 96 LEU A CA 1
ATOM 773 C C . LEU A 1 96 ? 8.051 15.986 -21.876 1.00 86.44 96 LEU A C 1
ATOM 775 O O . LEU A 1 96 ? 8.122 15.087 -21.036 1.00 86.44 96 LEU A O 1
ATOM 779 N N . ASN A 1 97 ? 7.521 17.178 -21.593 1.00 86.19 97 ASN A N 1
ATOM 780 C CA . ASN A 1 97 ? 6.909 17.483 -20.305 1.00 86.19 97 ASN A CA 1
ATOM 781 C C . ASN A 1 97 ? 5.517 16.834 -20.233 1.00 86.19 97 ASN A C 1
ATOM 783 O O . ASN A 1 97 ? 4.656 17.191 -21.046 1.00 86.19 97 ASN A O 1
ATOM 787 N N . PRO A 1 98 ? 5.275 15.910 -19.280 1.00 83.06 98 PRO A N 1
ATOM 788 C CA . PRO A 1 98 ? 3.960 15.311 -19.100 1.00 83.06 98 PRO A CA 1
ATOM 789 C C . PRO A 1 98 ? 2.914 16.393 -18.839 1.00 83.06 98 PRO A C 1
ATOM 791 O O . PRO A 1 98 ? 3.126 17.280 -18.011 1.00 83.06 98 PRO A O 1
ATOM 794 N N . GLN A 1 99 ? 1.794 16.320 -19.551 1.00 88.00 99 GLN A N 1
ATOM 795 C CA . GLN A 1 99 ? 0.647 17.178 -19.276 1.00 88.00 99 GLN A CA 1
ATOM 796 C C . GLN A 1 99 ? -0.131 16.625 -18.075 1.00 88.00 99 GLN A C 1
ATOM 798 O O . GLN A 1 99 ? -0.149 15.406 -17.874 1.00 88.00 99 GLN A O 1
ATOM 803 N N . PRO A 1 100 ? -0.770 17.489 -17.268 1.00 89.00 100 PRO A N 1
ATOM 804 C CA . PRO A 1 100 ? -1.665 17.025 -16.218 1.00 89.00 100 PRO A CA 1
ATOM 805 C C . PRO A 1 100 ? -2.814 16.202 -16.816 1.00 89.00 100 PRO A C 1
ATOM 807 O O . PRO A 1 100 ? -3.222 16.415 -17.961 1.00 89.00 100 PRO A O 1
ATOM 810 N N . LEU A 1 101 ? -3.349 15.268 -16.026 1.00 88.69 101 LEU A N 1
ATOM 811 C CA . LEU A 1 101 ? -4.559 14.540 -16.400 1.00 88.69 101 LEU A CA 1
ATOM 812 C C . LEU A 1 101 ? -5.702 15.527 -16.646 1.00 88.69 101 LEU A C 1
ATOM 814 O O . LEU A 1 101 ? -5.857 16.513 -15.921 1.00 88.69 101 LEU A O 1
ATOM 818 N N . LEU A 1 102 ? -6.522 15.239 -17.658 1.00 90.44 102 LEU A N 1
ATOM 819 C CA . LEU A 1 102 ? -7.738 16.011 -17.876 1.00 90.44 102 LEU A CA 1
ATOM 820 C C . LEU A 1 102 ? -8.679 15.838 -16.669 1.00 90.44 102 LEU A C 1
ATOM 822 O O . LEU A 1 102 ? -8.697 14.752 -16.080 1.00 90.44 102 LEU A O 1
ATOM 826 N N . PRO A 1 103 ? -9.481 16.858 -16.308 1.00 89.62 103 PRO A N 1
ATOM 827 C CA . PRO A 1 103 ? -10.321 16.820 -15.111 1.00 89.62 103 PRO A CA 1
ATOM 828 C C . PRO A 1 103 ? -11.208 15.572 -14.982 1.00 89.62 103 PRO A C 1
ATOM 830 O O . PRO A 1 103 ? -11.384 15.067 -13.881 1.00 89.62 103 PRO A O 1
ATOM 833 N N . GLN A 1 104 ? -11.711 15.026 -16.094 1.00 92.19 104 GLN A N 1
ATOM 834 C CA . GLN A 1 104 ? -12.547 13.819 -16.120 1.00 92.19 104 GLN A CA 1
ATOM 835 C C . GLN A 1 104 ? -11.808 12.513 -15.783 1.00 92.19 104 GLN A C 1
ATOM 837 O O . GLN A 1 104 ? -12.451 11.496 -15.544 1.00 92.19 104 GLN A O 1
ATOM 842 N N . PHE A 1 105 ? -10.474 12.525 -15.800 1.00 91.31 105 PHE A N 1
ATOM 843 C CA . PHE A 1 105 ? -9.628 11.386 -15.436 1.00 91.31 105 PHE A CA 1
ATOM 844 C C . PHE A 1 105 ? -8.978 11.556 -14.061 1.00 91.31 105 PHE A C 1
ATOM 846 O O . PHE A 1 105 ? -8.238 10.676 -13.623 1.00 91.31 105 PHE A O 1
ATOM 853 N N . LEU A 1 106 ? -9.224 12.678 -13.376 1.00 86.94 106 LEU A N 1
ATOM 854 C CA . LEU A 1 106 ? -8.817 12.822 -11.986 1.00 86.94 106 LEU A CA 1
ATOM 855 C C . LEU A 1 106 ? -9.638 11.849 -11.141 1.00 86.94 106 LEU A C 1
ATOM 857 O O . LEU A 1 106 ? -10.861 11.771 -11.274 1.00 86.94 106 LEU A O 1
ATOM 861 N N . ALA A 1 107 ? -8.962 11.107 -10.264 1.00 83.44 107 ALA A N 1
ATOM 862 C CA . ALA A 1 107 ? -9.661 10.321 -9.262 1.00 83.44 107 ALA A CA 1
ATOM 863 C C . ALA A 1 107 ? -10.582 11.256 -8.455 1.00 83.44 107 ALA A C 1
ATOM 865 O O . ALA A 1 107 ? -10.172 12.383 -8.146 1.00 83.44 107 ALA A O 1
ATOM 866 N N . PRO A 1 108 ? -11.806 10.823 -8.104 1.00 82.44 108 PRO A N 1
ATOM 867 C CA . PRO A 1 108 ? -12.647 11.606 -7.215 1.00 82.44 108 PRO A CA 1
ATOM 868 C C . PRO A 1 108 ? -11.866 11.911 -5.926 1.00 82.44 108 PRO A C 1
ATOM 870 O O . PRO A 1 108 ? -11.093 11.057 -5.467 1.00 82.44 108 PRO A O 1
ATOM 873 N N . PRO A 1 109 ? -12.017 13.121 -5.356 1.00 79.06 109 PRO A N 1
ATOM 874 C CA . PRO A 1 109 ? -11.321 13.482 -4.132 1.00 79.06 109 PRO A CA 1
ATOM 875 C C . PRO A 1 109 ? -11.624 12.432 -3.067 1.00 79.06 109 PRO A C 1
ATOM 877 O O . PRO A 1 109 ? -12.787 12.124 -2.799 1.00 79.06 109 PRO A O 1
ATOM 880 N N . GLN A 1 110 ? -10.566 11.844 -2.505 1.00 76.62 110 GLN A N 1
ATOM 881 C CA . GLN A 1 110 ? -10.719 10.845 -1.456 1.00 76.62 110 GLN A CA 1
ATOM 882 C C . GLN A 1 110 ? -11.485 11.478 -0.287 1.00 76.62 110 GLN A C 1
ATOM 884 O O . GLN A 1 110 ? -11.217 12.639 0.049 1.00 76.62 110 GLN A O 1
ATOM 889 N N . PRO A 1 111 ? -12.432 10.759 0.337 1.00 76.38 111 PRO A N 1
ATOM 890 C CA . PRO A 1 111 ? -13.102 11.267 1.521 1.00 76.38 111 PRO A CA 1
ATOM 891 C C . PRO A 1 111 ? -12.055 11.640 2.576 1.00 76.38 111 PRO A C 1
ATOM 893 O O . PRO A 1 111 ? -11.153 10.856 2.873 1.00 76.38 111 PRO A O 1
ATOM 896 N N . SER A 1 112 ? -12.162 12.839 3.150 1.00 81.62 112 SER A N 1
ATOM 897 C CA . SER A 1 112 ? -11.328 13.204 4.293 1.00 81.62 112 SER A CA 1
ATOM 898 C C . SER A 1 112 ? -11.860 12.479 5.525 1.00 81.62 112 SER A C 1
ATOM 900 O O . SER A 1 112 ? -12.943 12.789 6.023 1.00 81.62 112 SER A O 1
ATOM 902 N N . PHE A 1 113 ? -11.114 11.486 5.998 1.00 83.00 113 PHE A N 1
ATOM 903 C CA . PHE A 1 113 ? -11.407 10.801 7.248 1.00 83.00 113 PHE A CA 1
ATOM 904 C C . PHE A 1 113 ? -10.653 11.465 8.397 1.00 83.00 113 PHE A C 1
ATOM 906 O O . PHE A 1 113 ? -9.464 11.770 8.299 1.00 83.00 113 PHE A O 1
ATOM 913 N N . THR A 1 114 ? -11.330 11.640 9.530 1.00 90.38 114 THR A N 1
ATOM 914 C CA . THR A 1 114 ? -10.631 11.853 10.805 1.00 90.38 114 THR A CA 1
ATOM 915 C C . THR A 1 114 ? -9.761 10.635 11.130 1.00 90.38 114 THR A C 1
ATOM 917 O O . THR A 1 114 ? -10.069 9.527 10.693 1.00 90.38 114 THR A O 1
ATOM 920 N N . ARG A 1 115 ? -8.724 10.794 11.965 1.00 87.12 115 ARG A N 1
ATOM 921 C CA . ARG A 1 115 ? -7.875 9.665 12.398 1.00 87.12 115 ARG A CA 1
ATOM 922 C C . ARG A 1 115 ? -8.697 8.495 12.953 1.00 87.12 115 ARG A C 1
ATOM 924 O O . ARG A 1 115 ? -8.496 7.360 12.555 1.00 87.12 115 ARG A O 1
ATOM 931 N N . LYS A 1 116 ? -9.702 8.785 13.789 1.00 89.31 116 LYS A N 1
ATOM 932 C CA . LYS A 1 116 ? -10.611 7.762 14.332 1.00 89.31 116 LYS A CA 1
ATOM 933 C C . LYS A 1 116 ? -11.398 7.026 13.238 1.00 89.31 116 LYS A C 1
ATOM 935 O O . LYS A 1 116 ? -11.672 5.843 13.376 1.00 89.31 116 LYS A O 1
ATOM 940 N N . GLN A 1 117 ? -11.814 7.716 12.177 1.00 92.94 117 GLN A N 1
ATOM 941 C CA . GLN A 1 117 ? -12.530 7.080 11.067 1.00 92.94 117 GLN A CA 1
ATOM 942 C C . GLN A 1 117 ? -11.596 6.271 10.167 1.00 92.94 117 GLN A C 1
ATOM 944 O O . GLN A 1 117 ? -12.025 5.237 9.665 1.00 92.94 117 GLN A O 1
ATOM 949 N N . ALA A 1 118 ? -10.357 6.729 9.982 1.00 92.56 118 ALA A N 1
ATOM 950 C CA . ALA A 1 118 ? -9.339 6.013 9.223 1.00 92.56 118 ALA A CA 1
ATOM 951 C C . ALA A 1 118 ? -8.967 4.683 9.898 1.00 92.56 118 ALA A C 1
ATOM 953 O O . ALA A 1 118 ? -8.845 3.674 9.214 1.00 92.56 118 ALA A O 1
ATOM 954 N N . ASP A 1 119 ? -8.895 4.669 11.231 1.00 97.00 119 ASP A N 1
ATOM 955 C CA . ASP A 1 119 ? -8.604 3.461 12.012 1.00 97.00 119 ASP A CA 1
ATOM 956 C C . ASP A 1 119 ? -9.827 2.530 12.151 1.00 97.00 119 ASP A C 1
ATOM 958 O O . ASP A 1 119 ? -9.718 1.436 12.697 1.00 97.00 119 ASP A O 1
ATOM 962 N N . ARG A 1 120 ? -11.028 2.938 11.712 1.00 97.31 120 ARG A N 1
ATOM 963 C CA . ARG A 1 120 ? -12.245 2.136 11.905 1.00 97.31 120 ARG A CA 1
ATOM 964 C C . ARG A 1 120 ? -12.225 0.891 11.019 1.00 97.31 120 ARG A C 1
ATOM 966 O O . ARG A 1 120 ? -12.215 0.994 9.794 1.00 97.31 120 ARG A O 1
ATOM 973 N N . VAL A 1 121 ? -12.368 -0.282 11.634 1.00 97.06 121 VAL A N 1
ATOM 974 C CA . VAL A 1 121 ? -12.581 -1.537 10.903 1.00 97.06 121 VAL A CA 1
ATOM 975 C C . VAL A 1 121 ? -14.077 -1.686 10.640 1.00 97.06 121 VAL A C 1
ATOM 977 O O . VAL A 1 121 ? -14.873 -1.930 11.549 1.00 97.06 121 VAL A O 1
ATOM 980 N N . TRP A 1 122 ? -14.474 -1.487 9.386 1.00 93.50 122 TRP A N 1
ATOM 981 C CA . TRP A 1 122 ? -15.877 -1.558 8.964 1.00 93.50 122 TRP A CA 1
ATOM 982 C C . TRP A 1 122 ? -16.376 -2.989 8.799 1.00 93.50 122 TRP A C 1
ATOM 984 O O . TRP A 1 122 ? -17.519 -3.292 9.130 1.00 93.50 122 TRP A O 1
ATOM 994 N N . THR A 1 123 ? -15.515 -3.865 8.294 1.00 93.31 123 THR A N 1
ATOM 995 C CA . THR A 1 123 ? -15.809 -5.277 8.076 1.00 93.31 123 THR A CA 1
ATOM 996 C C . THR A 1 123 ? -14.557 -6.066 8.409 1.00 93.31 123 THR A C 1
ATOM 998 O O . THR A 1 123 ? -13.477 -5.732 7.924 1.00 93.31 123 THR A O 1
ATOM 1001 N N . LEU A 1 124 ? -14.705 -7.088 9.249 1.00 95.81 124 LEU A N 1
ATOM 1002 C CA . LEU A 1 124 ? -13.632 -8.011 9.592 1.00 95.81 124 LEU A CA 1
ATOM 1003 C C . LEU A 1 124 ? -13.888 -9.340 8.863 1.00 95.81 124 LEU A C 1
ATOM 1005 O O . LEU A 1 124 ? -14.929 -9.956 9.102 1.00 95.81 124 LEU A O 1
ATOM 1009 N N . PRO A 1 125 ? -12.998 -9.772 7.952 1.00 96.69 125 PRO A N 1
ATOM 1010 C CA . PRO A 1 125 ? -13.149 -11.049 7.264 1.00 96.69 125 PRO A CA 1
ATOM 1011 C C . PRO A 1 125 ? -13.229 -12.224 8.243 1.00 96.69 125 PRO A C 1
ATOM 1013 O O . PRO A 1 125 ? -12.556 -12.230 9.270 1.00 96.69 125 PRO A O 1
ATOM 1016 N N . GLY A 1 126 ? -14.049 -13.221 7.911 1.00 96.12 126 GLY A N 1
ATOM 1017 C CA . GLY A 1 126 ? -14.156 -14.466 8.673 1.00 96.12 126 GLY A CA 1
ATOM 1018 C C . GLY A 1 126 ? -15.174 -14.455 9.813 1.00 96.12 126 GLY A C 1
ATOM 1019 O O . GLY A 1 126 ? -15.570 -15.533 10.243 1.00 96.12 126 GLY A O 1
ATOM 1020 N N . VAL A 1 127 ? -15.651 -13.293 10.274 1.00 95.44 127 VAL A N 1
ATOM 1021 C CA . VAL A 1 127 ? -16.682 -13.221 11.326 1.00 95.44 127 VAL A CA 1
ATOM 1022 C C . VAL A 1 127 ? -17.972 -13.898 10.859 1.00 95.44 127 VAL A C 1
ATOM 1024 O O . VAL A 1 127 ? -18.558 -13.504 9.851 1.00 95.44 127 VAL A O 1
ATOM 1027 N N . THR A 1 128 ? -18.421 -14.915 11.599 1.00 91.69 128 THR A N 1
ATOM 1028 C CA . THR A 1 128 ? -19.588 -15.740 11.234 1.00 91.69 128 THR A CA 1
ATOM 1029 C C . THR A 1 128 ? -20.909 -15.273 11.857 1.00 91.69 128 THR A C 1
ATOM 1031 O O . THR A 1 128 ? -21.901 -15.996 11.798 1.00 91.69 128 THR A O 1
ATOM 1034 N N . TYR A 1 129 ? -20.931 -14.101 12.494 1.00 91.94 129 TYR A N 1
ATOM 1035 C CA . TYR A 1 129 ? -22.080 -13.545 13.215 1.00 91.94 129 TYR A CA 1
ATOM 1036 C C . TYR A 1 129 ? -22.112 -12.011 13.110 1.00 91.94 129 TYR A C 1
ATOM 1038 O O . TYR A 1 129 ? -21.136 -11.376 12.713 1.00 91.94 129 TYR A O 1
ATOM 1046 N N . GLU A 1 130 ? -23.246 -11.390 13.435 1.00 92.38 130 GLU A N 1
ATOM 1047 C CA . GLU A 1 130 ? -23.374 -9.931 13.374 1.00 92.38 130 GLU A CA 1
ATOM 1048 C C . GLU A 1 130 ? -22.726 -9.259 14.593 1.00 92.38 130 GLU A C 1
ATOM 1050 O O . GLU A 1 130 ? -23.065 -9.554 15.739 1.00 92.38 130 GLU A O 1
ATOM 1055 N N . LEU A 1 131 ? -21.809 -8.316 14.350 1.00 95.12 131 LEU A N 1
ATOM 1056 C CA . LEU A 1 131 ? -21.201 -7.504 15.406 1.00 95.12 131 LEU A CA 1
ATOM 1057 C C . LEU A 1 131 ? -22.0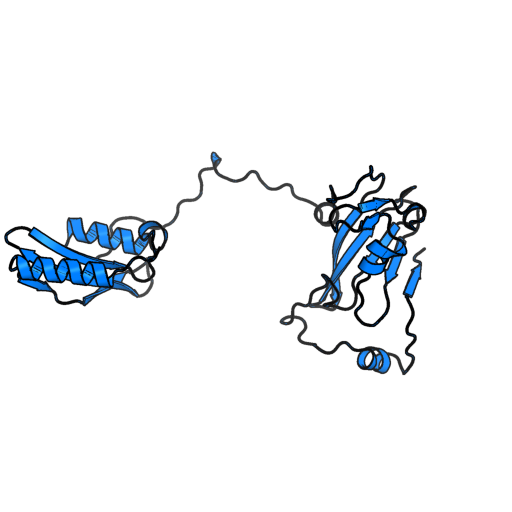89 -6.299 15.734 1.00 95.12 131 LEU A C 1
ATOM 1059 O O . LEU A 1 131 ? -22.428 -5.509 14.852 1.00 95.12 131 LEU A O 1
ATOM 1063 N N . ASN A 1 132 ? -22.400 -6.105 17.016 1.00 95.62 132 ASN A N 1
ATOM 1064 C CA . ASN A 1 132 ? -23.187 -4.966 17.505 1.00 95.62 132 ASN A CA 1
ATOM 1065 C C . ASN A 1 132 ? -22.332 -3.806 18.059 1.00 95.62 132 ASN A C 1
ATOM 1067 O O . ASN A 1 132 ? -22.877 -2.811 18.534 1.00 95.62 132 ASN A O 1
ATOM 1071 N N . PHE A 1 133 ? -21.005 -3.908 17.989 1.00 97.31 133 PHE A N 1
ATOM 1072 C CA . PHE A 1 133 ? -20.054 -2.913 18.487 1.00 97.31 133 PHE A CA 1
ATOM 1073 C C . PHE A 1 133 ? -19.115 -2.436 17.374 1.00 97.31 133 PHE A C 1
ATOM 1075 O O . PHE A 1 133 ? -18.954 -3.079 16.335 1.00 97.31 133 PHE A O 1
ATOM 1082 N N . LYS A 1 134 ? -18.480 -1.279 17.578 1.00 98.06 134 LYS A N 1
ATOM 1083 C CA . LYS A 1 134 ? -17.460 -0.763 16.655 1.00 98.06 134 LYS A CA 1
ATOM 1084 C C . LYS A 1 134 ? -16.082 -1.207 17.102 1.00 98.06 134 LYS A C 1
ATOM 1086 O O . LYS A 1 134 ? -15.827 -1.393 18.287 1.00 98.06 134 LYS A O 1
ATOM 1091 N N . GLN A 1 135 ? -15.172 -1.287 16.147 1.00 98.12 135 GLN A N 1
ATOM 1092 C CA . GLN A 1 135 ? -13.785 -1.593 16.433 1.00 98.12 135 GLN A CA 1
ATOM 1093 C C . GLN A 1 135 ? -12.853 -0.731 15.586 1.00 98.12 135 GLN A C 1
ATOM 1095 O O . GLN A 1 135 ? -13.221 -0.274 14.496 1.00 98.12 135 GLN A O 1
ATOM 1100 N N . TYR A 1 136 ? -11.661 -0.494 16.113 1.00 98.44 136 TYR A N 1
ATOM 1101 C CA . TYR A 1 136 ? -10.659 0.374 15.514 1.00 98.44 136 TYR A CA 1
ATOM 1102 C C . TYR 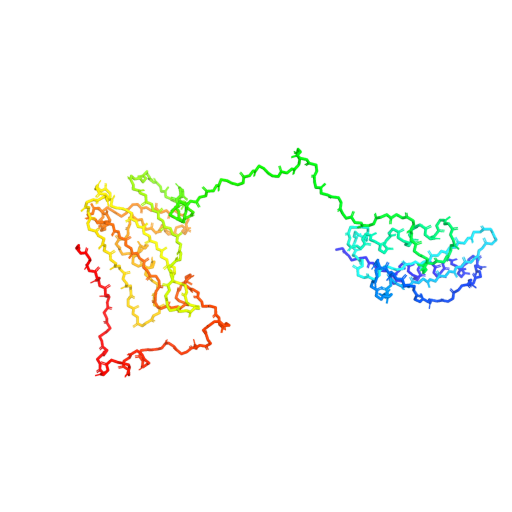A 1 136 ? -9.298 -0.287 15.644 1.00 98.44 136 TYR A C 1
ATOM 1104 O O . TYR A 1 136 ? -8.974 -0.800 16.711 1.00 98.44 136 TYR A O 1
ATOM 1112 N N . SER A 1 137 ? -8.510 -0.266 14.579 1.00 98.31 137 SER A N 1
ATOM 1113 C CA . SER A 1 137 ? -7.145 -0.762 14.586 1.00 98.31 137 SER A CA 1
ATOM 1114 C C . SER A 1 137 ? -6.240 0.236 13.878 1.00 98.31 137 SER A C 1
ATOM 1116 O O . SER A 1 137 ? -6.555 0.713 12.790 1.00 98.31 137 SER A O 1
ATOM 1118 N N . GLY A 1 138 ? -5.136 0.588 14.526 1.00 97.44 138 GLY A N 1
ATOM 1119 C CA . GLY A 1 138 ? -4.232 1.627 14.053 1.00 97.44 138 GLY A CA 1
ATOM 1120 C C . GLY A 1 138 ? -2.979 1.705 14.911 1.00 97.44 138 GLY A C 1
ATOM 1121 O O . GLY A 1 138 ? -2.600 0.734 15.560 1.00 97.44 138 GLY A O 1
ATOM 1122 N N . TYR A 1 139 ? -2.343 2.877 14.937 1.00 96.81 139 TYR A N 1
ATOM 1123 C CA . TYR A 1 139 ? -1.094 3.095 15.668 1.00 96.81 139 TYR A CA 1
ATOM 1124 C C . TYR A 1 139 ? -1.212 4.237 16.671 1.00 96.81 139 TYR A C 1
ATOM 1126 O O . TYR A 1 139 ? -1.709 5.312 16.331 1.00 96.81 139 TYR A O 1
ATOM 1134 N N . LEU A 1 140 ? -0.696 4.038 17.883 1.00 95.12 140 LEU A N 1
ATOM 1135 C CA . LEU A 1 140 ? -0.460 5.074 18.887 1.00 95.12 140 LEU A CA 1
ATOM 1136 C C . LEU A 1 140 ? 1.019 5.475 18.888 1.00 95.12 140 LEU A C 1
ATOM 1138 O O . LEU A 1 140 ? 1.907 4.653 18.667 1.00 95.12 140 LEU A O 1
ATOM 1142 N N . ASN A 1 141 ? 1.292 6.753 19.148 1.00 93.56 141 ASN A N 1
ATOM 1143 C CA . ASN A 1 141 ? 2.666 7.233 19.277 1.00 93.56 141 ASN A CA 1
ATOM 1144 C C . ASN A 1 141 ? 3.188 6.850 20.665 1.00 93.56 141 ASN A C 1
ATOM 1146 O O . ASN A 1 141 ? 2.608 7.272 21.665 1.00 93.56 141 ASN A O 1
ATOM 1150 N N . GLY A 1 142 ? 4.265 6.066 20.713 1.00 88.44 142 GLY A N 1
ATOM 1151 C CA . GLY A 1 142 ? 5.015 5.821 21.941 1.00 88.44 142 GLY A CA 1
ATOM 1152 C C . GLY A 1 142 ? 6.031 6.939 22.182 1.00 88.44 142 GLY A C 1
ATOM 1153 O O . GLY A 1 142 ? 5.746 8.123 22.002 1.00 88.44 142 GLY A O 1
ATOM 1154 N N . VAL A 1 143 ? 7.258 6.562 22.542 1.00 87.88 143 VAL A N 1
ATOM 1155 C CA . VAL A 1 143 ? 8.403 7.484 22.448 1.00 87.88 143 VAL A CA 1
ATOM 1156 C C . VAL A 1 143 ? 8.742 7.768 20.981 1.00 87.88 143 VAL A C 1
ATOM 1158 O O . VAL A 1 143 ? 8.386 6.985 20.100 1.00 87.88 143 VAL A O 1
ATOM 1161 N N . THR A 1 144 ? 9.435 8.877 20.708 1.00 92.50 144 THR A N 1
ATOM 1162 C CA . THR A 1 144 ? 9.861 9.265 19.352 1.00 92.50 144 THR A CA 1
ATOM 1163 C C . THR A 1 144 ? 10.450 8.079 18.592 1.00 92.50 144 THR A C 1
ATOM 1165 O O . THR A 1 144 ? 11.296 7.369 19.121 1.00 92.50 144 THR A O 1
ATOM 1168 N N . GLY A 1 145 ? 9.982 7.861 17.360 1.00 91.62 145 GLY A N 1
ATOM 1169 C CA . GLY A 1 145 ? 10.407 6.746 16.514 1.00 91.62 145 GLY A CA 1
ATOM 1170 C C . GLY A 1 145 ? 9.712 5.411 16.793 1.00 91.62 145 GLY A C 1
ATOM 1171 O O . GLY A 1 145 ? 9.887 4.501 15.993 1.00 91.62 145 GLY A O 1
ATOM 1172 N N . ASN A 1 146 ? 8.891 5.281 17.839 1.00 92.00 146 ASN A N 1
ATOM 1173 C CA . ASN A 1 146 ? 8.133 4.061 18.128 1.00 92.00 146 ASN A CA 1
ATOM 1174 C C . ASN A 1 146 ? 6.635 4.279 17.913 1.00 92.00 146 ASN A C 1
ATOM 1176 O O . ASN A 1 146 ? 6.041 5.207 18.470 1.00 92.00 146 ASN A O 1
ATOM 1180 N N . TYR A 1 147 ? 6.014 3.366 17.174 1.00 95.25 147 TYR A N 1
ATOM 1181 C CA . TYR A 1 147 ? 4.585 3.386 16.885 1.00 95.25 147 TYR A CA 1
ATOM 1182 C C . TYR A 1 147 ? 3.988 2.046 17.302 1.00 95.25 147 TYR A C 1
ATOM 1184 O O . TYR A 1 147 ? 4.356 1.005 16.760 1.00 95.25 147 TYR A O 1
ATOM 1192 N N . LEU A 1 148 ? 3.096 2.076 18.288 1.00 96.06 148 LEU A N 1
ATOM 1193 C CA . LEU A 1 148 ? 2.508 0.877 18.876 1.00 96.06 148 LEU A CA 1
ATOM 1194 C C . LEU A 1 148 ? 1.172 0.578 18.206 1.00 96.06 148 LEU A C 1
ATOM 1196 O O . LEU A 1 148 ? 0.289 1.438 18.195 1.00 96.06 148 LEU A O 1
ATOM 1200 N N . HIS A 1 149 ? 1.036 -0.611 17.632 1.00 98.12 149 HIS A N 1
ATOM 1201 C CA . HIS A 1 149 ? -0.225 -1.089 17.089 1.00 98.12 149 HIS A CA 1
ATOM 1202 C C . HIS A 1 149 ? -1.232 -1.291 18.218 1.00 98.12 149 HIS A C 1
ATOM 1204 O O . HIS A 1 149 ? -0.900 -1.805 19.289 1.00 98.12 149 HIS A O 1
ATOM 1210 N N . TYR A 1 150 ? -2.464 -0.855 17.978 1.00 98.12 150 TYR A N 1
ATOM 1211 C CA . TYR A 1 150 ? -3.578 -1.091 18.879 1.00 98.12 150 TYR A CA 1
ATOM 1212 C C . TYR A 1 150 ? -4.768 -1.691 18.136 1.00 98.12 150 TYR A C 1
ATOM 1214 O O . TYR A 1 150 ? -4.983 -1.444 16.943 1.00 98.12 150 TYR A O 1
ATOM 1222 N N . TRP A 1 151 ? -5.595 -2.410 18.888 1.00 98.56 151 TRP A N 1
ATOM 1223 C CA . TRP A 1 151 ? -6.944 -2.773 18.486 1.00 98.56 151 TRP A CA 1
ATOM 1224 C C . TRP A 1 151 ? -7.910 -2.451 19.627 1.00 98.56 151 TRP A C 1
ATOM 1226 O O . TRP A 1 151 ? -7.845 -3.036 20.705 1.00 98.56 151 TRP A O 1
ATOM 1236 N N . LEU A 1 152 ? -8.790 -1.479 19.400 1.00 98.38 152 LEU A N 1
ATOM 1237 C CA . LEU A 1 152 ? -9.853 -1.081 20.317 1.00 98.38 152 LEU A CA 1
ATOM 1238 C C . LEU A 1 152 ? -11.168 -1.737 19.900 1.00 98.38 152 LEU A C 1
ATOM 1240 O O . LEU A 1 152 ? -11.616 -1.563 18.765 1.00 98.38 152 LEU A O 1
ATOM 1244 N N . LEU A 1 153 ? -11.813 -2.417 20.837 1.00 98.31 153 LEU A N 1
ATOM 1245 C CA . LEU A 1 153 ? -13.146 -2.992 20.698 1.00 98.31 153 LEU A CA 1
ATOM 1246 C C . LEU A 1 153 ? -14.083 -2.217 21.628 1.00 98.31 153 LEU A C 1
ATOM 1248 O O . LEU A 1 153 ? -13.919 -2.261 22.847 1.00 98.31 153 LEU A O 1
ATOM 1252 N N . GLU A 1 154 ? -15.028 -1.460 21.063 1.00 98.44 154 GLU A N 1
ATOM 1253 C CA . GLU A 1 154 ? -16.032 -0.753 21.867 1.00 98.44 154 GLU A CA 1
ATOM 1254 C C . GLU A 1 154 ? -16.902 -1.762 22.643 1.00 98.44 154 GLU A C 1
ATOM 1256 O O . GLU A 1 154 ? -17.054 -2.923 22.241 1.00 98.44 154 GLU A O 1
ATOM 1261 N N . SER A 1 155 ? -17.469 -1.305 23.762 1.00 98.25 155 SER A N 1
ATOM 1262 C CA . SER A 1 155 ? -18.364 -2.120 24.588 1.00 98.25 155 SER A CA 1
ATOM 1263 C C . SER A 1 155 ? -19.587 -2.621 23.802 1.00 98.25 155 SER A C 1
ATOM 1265 O O . SER A 1 155 ? -20.156 -1.893 22.987 1.00 98.25 155 SER A O 1
ATOM 1267 N N . GLN A 1 156 ? -20.046 -3.846 24.063 1.00 97.62 156 GLN A N 1
ATOM 1268 C CA . GLN A 1 156 ? -21.283 -4.378 23.471 1.00 97.62 156 GLN A CA 1
ATOM 1269 C C . GLN A 1 156 ? -22.550 -3.745 24.079 1.00 97.62 156 GLN A C 1
ATOM 1271 O O . GLN A 1 156 ? -23.637 -3.929 23.531 1.00 97.62 156 GLN A O 1
ATOM 1276 N N . THR A 1 157 ? -22.425 -3.016 25.198 1.00 95.75 157 THR A N 1
ATOM 1277 C CA . THR A 1 157 ? -23.532 -2.340 25.893 1.00 95.75 157 THR A CA 1
ATOM 1278 C C . THR A 1 157 ? -23.580 -0.844 25.587 1.00 95.75 157 THR A C 1
ATOM 1280 O O . THR A 1 157 ? -24.247 -0.432 24.637 1.00 95.75 157 THR A O 1
ATOM 1283 N N . ASN A 1 158 ? -22.895 -0.001 26.363 1.00 96.19 158 ASN A N 1
ATOM 1284 C CA . ASN A 1 158 ? -22.868 1.442 26.159 1.00 96.19 158 ASN A CA 1
ATOM 1285 C C . ASN A 1 158 ? -21.420 1.956 26.102 1.00 96.19 158 ASN A C 1
ATOM 1287 O O . ASN A 1 158 ? -20.902 2.474 27.093 1.00 96.19 158 ASN A O 1
ATOM 1291 N N . PRO A 1 159 ? -20.778 1.920 24.917 1.00 96.56 159 PRO A N 1
ATOM 1292 C CA . PRO A 1 159 ? -19.401 2.381 24.714 1.00 96.56 159 PRO A CA 1
ATOM 1293 C C . PRO A 1 159 ? -19.082 3.775 25.254 1.00 96.56 159 PRO A C 1
ATOM 1295 O O . PRO A 1 159 ? -17.923 4.087 25.507 1.00 96.56 159 PRO A O 1
ATOM 1298 N N . ARG A 1 160 ? -20.090 4.648 25.377 1.00 96.38 160 ARG A N 1
ATOM 1299 C CA . ARG A 1 160 ? -19.905 6.024 25.848 1.00 96.38 160 ARG A CA 1
ATOM 1300 C C . ARG A 1 160 ? -19.704 6.103 27.362 1.00 96.38 160 ARG A C 1
ATOM 1302 O O . ARG A 1 160 ? -19.046 7.035 27.810 1.00 96.38 160 ARG A O 1
ATOM 1309 N N . THR A 1 161 ? -20.327 5.210 28.124 1.00 96.88 161 THR A N 1
ATOM 1310 C CA . THR A 1 161 ? -20.332 5.252 29.596 1.00 96.88 161 THR A CA 1
ATOM 1311 C C . THR A 1 161 ? -19.560 4.108 30.227 1.00 96.88 161 THR A C 1
ATOM 1313 O O . THR A 1 161 ? -19.153 4.227 31.376 1.00 96.88 161 THR A O 1
ATOM 1316 N N . ASP A 1 162 ? -19.385 3.011 29.498 1.00 97.31 162 ASP A N 1
ATOM 1317 C CA . ASP A 1 162 ? -18.658 1.847 29.985 1.00 97.31 162 ASP A CA 1
ATOM 1318 C C . ASP A 1 162 ? -17.150 2.148 30.048 1.00 97.31 162 ASP A C 1
ATOM 1320 O O . ASP A 1 162 ? -16.640 2.919 29.224 1.00 97.31 162 ASP A O 1
ATOM 1324 N N . PRO A 1 163 ? -16.420 1.559 31.011 1.00 97.50 163 PRO A N 1
ATOM 1325 C CA . PRO A 1 163 ? -15.018 1.888 31.249 1.00 97.50 163 PRO A CA 1
ATOM 1326 C C . PRO A 1 163 ? -14.126 1.520 30.060 1.00 97.50 163 PRO A C 1
ATOM 1328 O O . PRO A 1 163 ? -14.461 0.654 29.249 1.00 97.50 163 PRO A O 1
ATOM 1331 N N . LEU A 1 164 ? -12.963 2.165 29.976 1.00 97.25 164 LEU A N 1
ATOM 1332 C CA . LEU A 1 164 ? -11.882 1.762 29.081 1.00 97.25 164 LEU A CA 1
ATOM 1333 C C . LEU A 1 164 ? -10.908 0.871 29.857 1.00 97.25 164 LEU A C 1
ATOM 1335 O O . LEU A 1 164 ? -10.401 1.248 30.913 1.00 97.25 164 LEU A O 1
ATOM 1339 N N . VAL A 1 165 ? -10.633 -0.312 29.325 1.00 97.06 165 VAL A N 1
ATOM 1340 C CA . VAL A 1 165 ? -9.706 -1.279 29.914 1.00 97.06 165 VAL A CA 1
ATOM 1341 C C . VAL A 1 165 ? -8.561 -1.493 28.938 1.00 97.06 165 VAL A C 1
ATOM 1343 O O . VAL A 1 165 ? -8.786 -1.867 27.787 1.00 97.06 165 VAL A O 1
ATOM 1346 N N . LEU A 1 166 ? -7.336 -1.239 29.393 1.00 96.12 166 LEU A N 1
ATOM 1347 C CA . LEU A 1 166 ? -6.123 -1.550 28.645 1.00 96.12 166 LEU A CA 1
ATOM 1348 C C . LEU A 1 166 ? -5.669 -2.966 29.007 1.00 96.12 166 LEU A C 1
ATOM 1350 O O . LEU A 1 166 ? -5.495 -3.284 30.184 1.00 96.12 166 LEU A O 1
ATOM 1354 N N . TRP A 1 167 ? -5.449 -3.784 27.983 1.00 95.50 167 TRP A N 1
ATOM 1355 C CA . TRP A 1 167 ? -4.934 -5.140 28.109 1.00 95.50 167 TRP A CA 1
ATOM 1356 C C . TRP A 1 167 ? -3.536 -5.256 27.502 1.00 95.50 167 TRP A C 1
ATOM 1358 O O . TRP A 1 167 ? -3.323 -4.880 26.340 1.00 95.50 167 TRP A O 1
ATOM 1368 N N . LEU A 1 168 ? -2.605 -5.802 28.287 1.00 92.25 168 LEU A N 1
ATOM 1369 C CA . LEU A 1 168 ? -1.232 -6.088 27.888 1.00 92.25 168 LEU A CA 1
ATOM 1370 C C . LEU A 1 168 ? -0.905 -7.550 28.199 1.00 92.25 168 LEU A C 1
ATOM 1372 O O . LEU A 1 168 ? -0.869 -7.953 29.363 1.00 92.25 168 LEU A O 1
ATOM 1376 N N . ASN A 1 169 ? -0.622 -8.339 27.164 1.00 84.75 169 ASN A N 1
ATOM 1377 C CA . ASN A 1 169 ? -0.017 -9.650 27.381 1.00 84.75 169 ASN A CA 1
ATOM 1378 C C . ASN A 1 169 ? 1.437 -9.477 27.860 1.00 84.75 169 ASN A C 1
ATOM 1380 O O . ASN A 1 169 ? 2.140 -8.551 27.451 1.00 84.75 169 ASN A O 1
ATOM 1384 N N . GLY A 1 170 ? 1.864 -10.375 28.752 1.00 77.06 170 GLY A N 1
ATOM 1385 C CA . GLY A 1 170 ? 3.208 -10.379 29.331 1.00 77.06 170 GLY A CA 1
ATOM 1386 C C . GLY A 1 170 ? 4.267 -10.999 28.410 1.00 77.06 170 GLY A C 1
ATOM 1387 O O . GLY A 1 170 ? 4.181 -10.937 27.186 1.00 77.06 170 GLY A O 1
ATOM 1388 N N . GLY A 1 171 ? 5.299 -11.604 28.999 1.00 72.81 171 GLY A N 1
ATOM 1389 C CA . GLY A 1 171 ? 6.385 -12.235 28.251 1.00 72.81 171 GLY A CA 1
ATOM 1390 C C . GLY A 1 171 ? 7.745 -11.916 28.851 1.00 72.81 171 GLY A C 1
ATOM 1391 O O . GLY A 1 171 ? 7.987 -12.324 29.987 1.00 72.81 171 GLY A O 1
ATOM 1392 N N . PRO A 1 172 ? 8.650 -11.256 28.111 1.00 68.19 172 PRO A N 1
ATOM 1393 C CA . PRO A 1 172 ? 8.428 -10.130 27.190 1.00 68.19 172 PRO A CA 1
ATOM 1394 C C . PRO A 1 172 ? 8.239 -10.508 25.716 1.00 68.19 172 PRO A C 1
ATOM 1396 O O . PRO A 1 172 ? 8.760 -11.510 25.235 1.00 68.19 172 PRO A O 1
ATOM 1399 N N . GLY A 1 173 ? 7.557 -9.637 24.967 1.00 71.50 173 GLY A N 1
ATOM 1400 C CA . GLY A 1 173 ? 7.492 -9.709 23.505 1.00 71.50 173 GLY A CA 1
ATOM 1401 C C . GLY A 1 173 ? 6.295 -10.470 22.929 1.00 71.50 173 GLY A C 1
ATOM 1402 O O . GLY A 1 173 ? 6.191 -10.584 21.707 1.00 71.50 173 GLY A O 1
ATOM 1403 N N . CYS A 1 174 ? 5.385 -10.976 23.766 1.00 81.50 174 CYS A N 1
ATOM 1404 C CA . CYS A 1 174 ? 4.135 -11.556 23.285 1.00 81.50 174 CYS A CA 1
ATOM 1405 C C . CYS A 1 174 ? 3.169 -10.455 22.832 1.00 81.50 174 CYS A C 1
ATOM 1407 O O . CYS A 1 174 ? 3.095 -9.375 23.413 1.00 81.50 174 CYS A O 1
ATOM 1409 N N . SER A 1 175 ? 2.412 -10.737 21.775 1.00 90.50 175 SER A N 1
ATOM 1410 C CA . SER A 1 175 ? 1.408 -9.815 21.249 1.00 90.50 175 SER A CA 1
ATOM 1411 C C . SER A 1 175 ? 0.154 -9.810 22.120 1.00 90.50 175 SER A C 1
ATOM 1413 O O . SER A 1 175 ? -0.395 -10.866 22.428 1.00 90.50 175 SER A O 1
ATOM 1415 N N . SER A 1 176 ? -0.374 -8.620 22.412 1.00 93.44 176 SER A N 1
ATOM 1416 C CA . SER A 1 176 ? -1.683 -8.469 23.062 1.00 93.44 176 SER A CA 1
ATOM 1417 C C . SER A 1 176 ? -2.860 -8.912 22.184 1.00 93.44 176 SER A C 1
ATOM 1419 O O . SER A 1 176 ? -3.973 -9.094 22.676 1.00 93.44 176 SER A O 1
ATOM 1421 N N . LEU A 1 177 ? -2.640 -9.126 20.881 1.00 95.19 177 LEU A N 1
ATOM 1422 C CA . LEU A 1 177 ? -3.640 -9.747 20.011 1.00 95.19 177 LEU A CA 1
ATOM 1423 C C . LEU A 1 177 ? -3.817 -11.235 20.314 1.00 95.19 177 LEU A C 1
ATOM 1425 O O . LEU A 1 177 ? -4.843 -11.795 19.937 1.00 95.19 177 LEU A O 1
ATOM 1429 N N . MET A 1 178 ? -2.878 -11.863 21.031 1.00 91.44 178 MET A N 1
ATOM 1430 C CA . MET A 1 178 ? -3.103 -13.181 21.620 1.00 91.44 178 MET A CA 1
ATOM 1431 C C . MET A 1 178 ? -4.270 -13.121 22.613 1.00 91.44 178 MET A C 1
ATOM 1433 O O . MET A 1 178 ? -5.237 -13.864 22.443 1.00 91.44 178 MET A O 1
ATOM 1437 N N . GLY A 1 179 ? -4.262 -12.172 23.553 1.00 92.25 179 GLY A N 1
ATOM 1438 C CA . GLY A 1 179 ? -5.378 -11.957 24.479 1.00 92.25 179 GLY A CA 1
ATOM 1439 C C . GLY A 1 179 ? -6.698 -11.654 23.773 1.00 92.25 179 GLY A C 1
ATOM 1440 O O . GLY A 1 179 ? -7.748 -12.188 24.137 1.00 92.25 179 GLY A O 1
ATOM 1441 N N . LEU A 1 180 ? -6.648 -10.860 22.699 1.00 96.62 180 LEU A N 1
ATOM 1442 C CA . LEU A 1 180 ? -7.822 -10.584 21.870 1.00 96.62 180 LEU A CA 1
ATOM 1443 C C . LEU A 1 180 ? -8.359 -11.869 21.223 1.00 96.62 180 LEU A C 1
ATOM 1445 O O . LEU A 1 180 ? -9.530 -12.197 21.381 1.00 96.62 180 LEU A O 1
ATOM 1449 N N . LEU A 1 181 ? -7.519 -12.598 20.491 1.00 95.75 181 LEU A N 1
ATOM 1450 C CA . LEU A 1 181 ? -7.958 -13.672 19.600 1.00 95.75 181 LEU A CA 1
ATOM 1451 C C . LEU A 1 181 ? -8.038 -15.042 20.268 1.00 95.75 181 LEU A C 1
ATOM 1453 O O . LEU A 1 181 ? -8.623 -15.944 19.681 1.00 95.75 181 LEU A O 1
ATOM 1457 N N . SER A 1 182 ? -7.478 -15.240 21.459 1.00 92.00 182 SER A N 1
ATOM 1458 C CA . SER A 1 182 ? -7.408 -16.568 22.092 1.00 92.00 182 SER A CA 1
ATOM 1459 C C . SER A 1 182 ? -7.865 -16.616 23.546 1.00 92.00 182 SER A C 1
ATOM 1461 O O . SER A 1 182 ? -8.082 -17.709 24.058 1.00 92.00 182 SER A O 1
ATOM 1463 N N . GLU A 1 183 ? -8.088 -15.464 24.186 1.00 94.44 183 GLU A N 1
ATOM 1464 C CA . GLU A 1 183 ? -8.450 -15.413 25.605 1.00 94.44 183 GLU A CA 1
ATOM 1465 C C . GLU A 1 183 ? -9.810 -14.733 25.825 1.00 94.44 183 GLU A C 1
ATOM 1467 O O . GLU A 1 183 ? -10.811 -15.395 26.093 1.00 94.44 183 GLU A O 1
ATOM 1472 N N . LEU A 1 184 ? -9.878 -13.408 25.679 1.00 96.44 184 LEU A N 1
ATOM 1473 C CA . LEU A 1 184 ? -10.980 -12.600 26.222 1.00 96.44 184 LEU A CA 1
ATOM 1474 C C . LEU A 1 184 ? -11.633 -11.635 25.221 1.00 96.44 184 LEU A C 1
ATOM 1476 O O . LEU A 1 184 ? -12.595 -10.934 25.562 1.00 96.44 184 LEU A O 1
ATOM 1480 N N . GLY A 1 185 ? -11.148 -11.583 23.979 1.00 97.38 185 GLY A N 1
ATOM 1481 C CA . GLY A 1 185 ? -11.790 -10.808 22.919 1.00 97.38 185 GLY A CA 1
ATOM 1482 C C . GLY A 1 185 ? -13.073 -11.464 22.389 1.00 97.38 185 GLY A C 1
ATOM 1483 O O . GLY A 1 185 ? -13.383 -12.601 22.740 1.00 97.38 185 GLY A O 1
ATOM 1484 N N . PRO A 1 186 ? -13.863 -10.730 21.586 1.00 97.50 186 PRO A N 1
ATOM 1485 C CA . PRO A 1 186 ? -15.207 -11.124 21.162 1.00 97.50 186 PRO A CA 1
ATOM 1486 C C . PRO A 1 186 ? -15.244 -12.270 20.166 1.00 97.50 186 PRO A C 1
ATOM 1488 O O . PRO A 1 186 ? -16.304 -12.867 20.001 1.00 97.50 186 PRO A O 1
ATOM 1491 N N . PHE A 1 187 ? -14.127 -12.575 19.513 1.00 95.69 187 PHE A N 1
ATOM 1492 C CA . PHE A 1 187 ? -14.052 -13.599 18.487 1.00 95.69 187 PHE A CA 1
ATOM 1493 C C . PHE A 1 187 ? -12.754 -14.400 18.578 1.00 95.69 187 PHE A C 1
ATOM 1495 O O . PHE A 1 187 ? -11.690 -13.848 18.858 1.00 95.69 187 PHE A O 1
ATOM 1502 N N . HIS A 1 188 ? -12.858 -15.693 18.279 1.00 94.94 188 HIS A N 1
ATOM 1503 C CA . HIS A 1 188 ? -11.743 -16.635 18.251 1.00 94.94 188 HIS A CA 1
ATOM 1504 C C . HIS A 1 188 ? -11.591 -17.268 16.863 1.00 94.94 188 HIS A C 1
ATOM 1506 O O . HIS A 1 188 ? -12.601 -17.524 16.200 1.00 94.94 188 HIS A O 1
ATOM 1512 N N . PRO A 1 189 ? -10.357 -17.547 16.409 1.00 95.38 189 PRO A N 1
ATOM 1513 C CA . PRO A 1 189 ? -10.122 -18.224 15.146 1.00 95.38 189 PRO A CA 1
ATOM 1514 C C . PRO A 1 189 ? -10.560 -19.686 15.213 1.00 95.38 189 PRO A C 1
ATOM 1516 O O . PRO A 1 189 ? -10.240 -20.411 16.156 1.00 95.38 189 PRO A O 1
ATOM 1519 N N . ASN A 1 190 ? -11.273 -20.129 14.182 1.00 95.56 190 ASN A N 1
ATOM 1520 C CA . ASN A 1 190 ? -11.577 -21.537 13.975 1.00 95.56 190 ASN A CA 1
ATOM 1521 C C . ASN A 1 190 ? -10.346 -22.302 13.451 1.00 95.56 190 ASN A C 1
ATOM 1523 O O . ASN A 1 190 ? -9.438 -21.705 12.864 1.00 95.56 190 ASN A O 1
ATOM 1527 N N . PRO A 1 191 ? -10.324 -23.645 13.583 1.00 95.06 191 PRO A N 1
ATOM 1528 C CA . PRO A 1 191 ? -9.239 -24.482 13.061 1.00 95.06 191 PRO A CA 1
ATOM 1529 C C . PRO A 1 191 ? -9.010 -24.387 11.546 1.00 95.06 191 PRO A C 1
ATOM 1531 O O . PRO A 1 191 ? -7.958 -24.801 11.067 1.00 95.06 191 PRO A O 1
ATOM 1534 N N . ASP A 1 192 ? -9.977 -23.867 10.785 1.00 96.12 192 ASP A N 1
ATOM 1535 C CA . ASP A 1 192 ? -9.832 -23.639 9.344 1.00 96.12 192 ASP A CA 1
ATOM 1536 C C . ASP A 1 192 ? -8.854 -22.497 9.005 1.00 96.12 192 ASP A C 1
ATOM 1538 O O . ASP A 1 192 ? -8.457 -22.365 7.848 1.00 96.12 192 ASP A O 1
ATOM 1542 N N . GLY A 1 193 ? -8.453 -21.687 9.995 1.00 93.38 193 GLY A N 1
ATOM 1543 C CA . GLY A 1 193 ? -7.561 -20.541 9.822 1.00 93.38 193 GLY A CA 1
ATOM 1544 C C . GLY A 1 193 ? -8.180 -19.382 9.033 1.00 93.38 193 GLY A C 1
ATOM 1545 O O . GLY A 1 193 ? -7.453 -18.486 8.607 1.00 93.38 193 GLY A O 1
ATOM 1546 N N . VAL A 1 194 ? -9.498 -19.402 8.811 1.00 95.06 194 VAL A N 1
ATOM 1547 C CA . VAL A 1 194 ? -10.217 -18.441 7.961 1.00 95.06 194 VAL A CA 1
ATOM 1548 C C . VAL A 1 194 ? -11.400 -17.814 8.687 1.00 95.06 194 VAL A C 1
ATOM 1550 O O . VAL A 1 194 ? -11.624 -16.611 8.552 1.00 95.06 194 VAL A O 1
ATOM 1553 N N . THR A 1 195 ? -12.181 -18.601 9.425 1.00 97.25 195 THR A N 1
ATOM 1554 C CA . THR A 1 195 ? -13.401 -18.120 10.078 1.00 97.25 195 THR A CA 1
ATOM 1555 C C . THR A 1 195 ? -13.180 -17.798 11.554 1.00 97.25 195 THR A C 1
ATOM 1557 O O . THR A 1 195 ? -12.263 -18.305 12.199 1.00 97.25 195 THR A O 1
ATOM 1560 N N . LEU A 1 196 ? -14.031 -16.924 12.089 1.00 96.88 196 LEU A N 1
ATOM 1561 C CA . LEU A 1 196 ? -14.015 -16.458 13.467 1.00 96.88 196 LEU A CA 1
ATOM 1562 C C . LEU A 1 196 ? -15.371 -16.748 14.122 1.00 96.88 196 LEU A C 1
ATOM 1564 O O . LEU A 1 196 ? -16.398 -16.276 13.629 1.00 96.88 196 LEU A O 1
ATOM 1568 N N . PHE A 1 197 ? -15.373 -17.480 15.237 1.00 94.56 197 PHE A N 1
ATOM 1569 C CA . PHE A 1 197 ? -16.579 -17.765 16.022 1.00 94.56 197 PHE A CA 1
ATOM 1570 C C . PHE A 1 197 ? -16.706 -16.826 17.229 1.00 94.56 197 PHE A C 1
ATOM 1572 O O . PHE A 1 197 ? -15.707 -16.294 17.714 1.00 94.56 197 PHE A O 1
ATOM 1579 N N . GLU A 1 198 ? -17.933 -16.611 17.714 1.00 96.00 198 GLU A N 1
ATOM 1580 C CA . GLU A 1 198 ? -18.198 -15.727 18.859 1.00 96.00 198 GLU A CA 1
ATOM 1581 C C . GLU A 1 198 ? -17.643 -16.304 20.170 1.00 96.00 198 GLU A C 1
ATOM 1583 O O . GLU A 1 198 ? -17.929 -17.444 20.541 1.00 96.00 198 GLU A O 1
ATOM 1588 N N . ASN A 1 199 ? -16.933 -15.468 20.930 1.00 96.50 199 ASN A N 1
ATOM 1589 C CA . ASN A 1 199 ? -16.661 -15.695 22.343 1.00 96.50 199 ASN A CA 1
ATOM 1590 C C . ASN A 1 199 ? -17.783 -15.096 23.205 1.00 96.50 199 ASN A C 1
ATOM 1592 O O . ASN A 1 199 ? -17.823 -13.891 23.485 1.00 96.50 199 ASN A O 1
ATOM 1596 N N . VAL A 1 200 ? -18.676 -15.955 23.693 1.00 95.75 200 VAL A N 1
ATOM 1597 C CA . VAL A 1 200 ? -19.799 -15.546 24.552 1.00 95.75 200 VAL A CA 1
ATOM 1598 C C . VAL A 1 200 ? -19.369 -15.041 25.938 1.00 95.75 200 VAL A C 1
ATOM 1600 O O . VAL A 1 200 ? -20.190 -14.469 26.653 1.00 95.75 200 VAL A O 1
ATOM 1603 N N . TYR A 1 201 ? -18.095 -15.191 26.310 1.00 96.94 201 TYR A N 1
ATOM 1604 C CA . TYR A 1 201 ? -17.522 -14.709 27.572 1.00 96.94 201 TYR A CA 1
ATOM 1605 C C . TYR A 1 201 ? -16.613 -13.487 27.398 1.00 96.94 201 TYR A C 1
ATOM 1607 O O . TYR A 1 201 ? -15.868 -13.136 28.313 1.00 96.94 201 TYR A O 1
ATOM 1615 N N . SER A 1 202 ? -16.663 -12.827 26.238 1.00 97.75 202 SER A N 1
ATOM 1616 C CA . SER A 1 202 ? -15.778 -11.700 25.973 1.00 97.75 202 SER A CA 1
ATOM 1617 C C . SER A 1 202 ? -15.950 -10.548 26.956 1.00 97.75 202 SER A C 1
ATOM 1619 O O . SER A 1 202 ? -17.061 -10.120 27.275 1.00 97.75 202 SER A O 1
ATOM 1621 N N . TRP A 1 203 ? -14.820 -9.983 27.369 1.00 97.88 203 TRP A N 1
ATOM 1622 C CA . TRP A 1 203 ? -14.782 -8.867 28.306 1.00 97.88 203 TRP A CA 1
ATOM 1623 C C . TRP A 1 203 ? -15.318 -7.568 27.703 1.00 97.88 203 TRP A C 1
ATOM 1625 O O . TRP A 1 203 ? -15.825 -6.721 28.441 1.00 97.88 203 TRP A O 1
ATOM 1635 N N . ASN A 1 204 ? -15.327 -7.425 26.368 1.00 98.00 204 ASN A N 1
ATOM 1636 C CA . ASN A 1 204 ? -15.935 -6.246 25.752 1.00 98.00 204 ASN A CA 1
ATOM 1637 C C . ASN A 1 204 ? -17.467 -6.218 25.903 1.00 98.00 204 ASN A C 1
ATOM 1639 O O . ASN A 1 204 ? -18.094 -5.232 25.537 1.00 98.00 204 ASN A O 1
ATOM 1643 N N . LYS A 1 205 ? -18.093 -7.250 26.489 1.00 97.81 205 LYS A N 1
ATOM 1644 C CA . LYS A 1 205 ? -19.500 -7.190 26.915 1.00 97.81 205 LYS A CA 1
ATOM 1645 C C . LYS A 1 205 ? -19.763 -6.164 28.023 1.00 97.81 205 LYS A C 1
ATOM 1647 O O . LYS A 1 205 ? -20.914 -5.779 28.186 1.00 97.81 205 LYS A O 1
ATOM 1652 N N . ALA A 1 206 ? -18.737 -5.737 28.767 1.00 96.56 206 ALA A N 1
ATOM 1653 C CA . ALA A 1 206 ? -18.877 -4.810 29.895 1.00 96.56 206 ALA A CA 1
ATOM 1654 C C . ALA A 1 206 ? -17.916 -3.604 29.855 1.00 96.56 206 ALA A C 1
ATOM 1656 O O . ALA A 1 206 ? -17.952 -2.766 30.756 1.00 96.56 206 ALA A O 1
ATOM 1657 N N . ALA A 1 207 ? -17.038 -3.516 28.852 1.00 97.75 207 ALA A N 1
ATOM 1658 C CA . ALA A 1 207 ? -16.020 -2.475 28.761 1.00 97.75 207 ALA A CA 1
ATOM 1659 C C . ALA A 1 207 ? -15.596 -2.205 27.313 1.00 97.75 207 ALA A C 1
ATOM 1661 O O . ALA A 1 207 ? -15.707 -3.059 26.435 1.00 97.75 207 ALA A O 1
ATOM 1662 N N . ASN A 1 208 ? -15.040 -1.022 27.076 1.00 98.38 208 ASN A N 1
ATOM 1663 C CA . ASN A 1 208 ? -14.233 -0.758 25.895 1.00 98.38 208 ASN A CA 1
ATOM 1664 C C . ASN A 1 208 ? -12.852 -1.392 26.114 1.00 98.38 208 ASN A C 1
ATOM 1666 O O . ASN A 1 208 ? -12.128 -0.986 27.018 1.00 98.38 208 ASN A O 1
ATOM 1670 N N . MET A 1 209 ? -12.481 -2.381 25.307 1.00 98.06 209 MET A N 1
ATOM 1671 C CA . MET A 1 209 ? -11.229 -3.125 25.470 1.00 98.06 209 MET A CA 1
ATOM 1672 C C . MET A 1 209 ? -10.173 -2.620 24.486 1.00 98.06 209 MET A C 1
ATOM 1674 O O . MET A 1 209 ? -10.360 -2.720 23.273 1.00 98.06 209 MET A O 1
ATOM 1678 N N . LEU A 1 210 ? -9.065 -2.087 24.998 1.00 98.06 210 LEU A N 1
ATOM 1679 C CA . LEU A 1 210 ? -7.907 -1.645 24.226 1.00 98.06 210 LEU A CA 1
ATOM 1680 C C . LEU A 1 210 ? -6.782 -2.671 24.355 1.00 98.06 210 LEU A C 1
ATOM 1682 O O . LEU A 1 210 ? -6.145 -2.767 25.399 1.00 98.06 210 LEU A O 1
ATOM 1686 N N . PHE A 1 211 ? -6.502 -3.391 23.276 1.00 97.69 211 PHE A N 1
ATOM 1687 C CA . PHE A 1 211 ? -5.353 -4.284 23.177 1.00 97.69 211 PHE A CA 1
ATOM 1688 C C . PHE A 1 211 ? -4.204 -3.513 22.545 1.00 97.69 211 PHE A C 1
ATOM 1690 O O . PHE A 1 211 ? -4.369 -2.946 21.462 1.00 97.69 211 PHE A O 1
ATOM 1697 N N . LEU A 1 212 ? -3.058 -3.463 23.219 1.00 96.62 212 LEU A N 1
ATOM 1698 C CA . LEU A 1 212 ? -1.894 -2.709 22.758 1.00 96.62 212 LEU A CA 1
ATOM 1699 C C . LEU A 1 212 ? -0.700 -3.644 22.597 1.00 96.62 212 LEU A C 1
ATOM 1701 O O . LEU A 1 212 ? -0.269 -4.271 23.562 1.00 96.62 212 LEU A O 1
ATOM 1705 N N . GLU A 1 213 ? -0.146 -3.730 21.392 1.00 93.56 213 GLU A N 1
ATOM 1706 C CA . GLU A 1 213 ? 1.059 -4.517 21.141 1.00 93.56 213 GLU A CA 1
ATOM 1707 C C . GLU A 1 213 ? 2.288 -3.732 21.608 1.00 93.56 213 GLU A C 1
ATOM 1709 O O . GLU A 1 213 ? 2.667 -2.713 21.027 1.00 93.56 213 GLU A O 1
ATOM 1714 N N . SER A 1 214 ? 2.899 -4.181 22.698 1.00 89.25 214 SER A N 1
ATOM 1715 C CA . SER A 1 214 ? 4.005 -3.491 23.354 1.00 89.25 214 SER A CA 1
ATOM 1716 C C . SER A 1 214 ? 5.053 -4.505 23.811 1.00 89.25 214 SER A C 1
ATOM 1718 O O . SER A 1 214 ? 4.675 -5.578 24.277 1.00 89.25 214 SER A O 1
ATOM 1720 N N . PRO A 1 215 ? 6.358 -4.182 23.746 1.00 86.81 215 PRO A N 1
ATOM 1721 C CA . PRO A 1 215 ? 6.956 -2.927 23.263 1.00 86.81 215 PRO A CA 1
ATOM 1722 C C . PRO A 1 215 ? 6.978 -2.795 21.723 1.00 86.81 215 PRO A C 1
ATOM 1724 O O . PRO A 1 215 ? 6.293 -3.510 20.997 1.00 86.81 215 PRO A O 1
ATOM 1727 N N . ARG A 1 216 ? 7.760 -1.835 21.202 1.00 86.25 216 ARG A N 1
ATOM 1728 C CA . ARG A 1 216 ? 8.059 -1.720 19.760 1.00 86.25 216 ARG A CA 1
ATOM 1729 C C . ARG A 1 216 ? 8.515 -3.069 19.184 1.00 86.25 216 ARG A C 1
ATOM 1731 O O . ARG A 1 216 ? 9.180 -3.823 19.886 1.00 86.25 216 ARG A O 1
ATOM 1738 N N . ASN A 1 217 ? 8.223 -3.321 17.909 1.00 87.75 217 ASN A N 1
ATOM 1739 C CA . ASN A 1 217 ? 8.542 -4.563 17.187 1.00 87.75 217 ASN A CA 1
ATOM 1740 C C . ASN A 1 217 ? 7.811 -5.830 17.679 1.00 87.75 217 ASN A C 1
ATOM 1742 O O . ASN A 1 217 ? 8.058 -6.908 17.143 1.00 87.75 217 ASN A O 1
ATOM 1746 N N . VAL A 1 218 ? 6.892 -5.725 18.647 1.00 89.81 218 VAL A N 1
ATOM 1747 C CA . VAL A 1 218 ? 5.943 -6.801 18.964 1.00 89.81 218 VAL A CA 1
ATOM 1748 C C . VAL A 1 218 ? 4.785 -6.770 17.973 1.00 89.81 218 VAL A C 1
ATOM 1750 O O . VAL A 1 218 ? 4.131 -5.739 17.825 1.00 89.81 218 VAL A O 1
ATOM 1753 N N . GLY A 1 219 ? 4.522 -7.902 17.318 1.00 92.44 219 GLY A N 1
ATOM 1754 C CA . GLY A 1 219 ? 3.428 -8.036 16.357 1.00 92.44 219 GLY A CA 1
ATOM 1755 C C . GLY A 1 219 ? 3.531 -7.028 15.213 1.00 92.44 219 GLY A C 1
ATOM 1756 O O . GLY A 1 219 ? 4.495 -7.047 14.448 1.00 92.44 219 GLY A O 1
ATOM 1757 N N . PHE A 1 220 ? 2.539 -6.148 15.096 1.00 96.44 220 PHE A N 1
ATOM 1758 C CA . PHE A 1 220 ? 2.477 -5.085 14.096 1.00 96.44 220 PHE A CA 1
ATOM 1759 C C . PHE A 1 220 ? 3.036 -3.743 14.577 1.00 96.44 220 PHE A C 1
ATOM 1761 O O . PHE A 1 220 ? 3.084 -2.804 13.778 1.00 96.44 220 PHE A O 1
ATOM 1768 N N . SER A 1 221 ? 3.463 -3.613 15.837 1.00 94.81 221 SER A N 1
ATOM 1769 C CA . SER A 1 221 ? 4.153 -2.416 16.335 1.00 94.81 221 SER A CA 1
ATOM 1770 C C . SER A 1 221 ? 5.497 -2.225 15.641 1.00 94.81 221 SER A C 1
ATOM 1772 O O . SER A 1 221 ? 6.259 -3.171 15.474 1.00 94.81 221 SER A O 1
ATOM 1774 N N . ILE A 1 222 ? 5.835 -0.986 15.282 1.00 93.69 222 ILE A N 1
ATOM 1775 C CA . ILE A 1 222 ? 7.021 -0.683 14.470 1.00 93.69 222 ILE A CA 1
ATOM 1776 C C . ILE A 1 222 ? 7.939 0.355 15.112 1.00 93.69 222 ILE A C 1
ATOM 1778 O O . ILE A 1 222 ? 7.531 1.194 15.923 1.00 93.69 222 ILE A O 1
ATOM 1782 N N . GLN A 1 223 ? 9.191 0.327 14.668 1.00 93.12 223 GLN A N 1
ATOM 1783 C CA . GLN A 1 223 ? 10.219 1.304 14.987 1.00 93.12 223 GLN A CA 1
ATOM 1784 C C . GLN A 1 223 ? 10.754 1.958 13.712 1.00 93.12 223 GLN A C 1
ATOM 1786 O O . GLN A 1 223 ? 11.176 1.288 12.772 1.00 93.12 223 GLN A O 1
ATOM 1791 N N . ASN A 1 224 ? 10.810 3.285 13.706 1.00 92.56 224 ASN A N 1
ATOM 1792 C CA . ASN A 1 224 ? 11.618 4.048 12.772 1.00 92.56 224 ASN A CA 1
ATOM 1793 C C . ASN A 1 224 ? 13.029 4.200 13.356 1.00 92.56 224 ASN A C 1
ATOM 1795 O O . ASN A 1 224 ? 13.276 5.073 14.191 1.00 92.56 224 ASN A O 1
ATOM 1799 N N . SER A 1 225 ? 13.9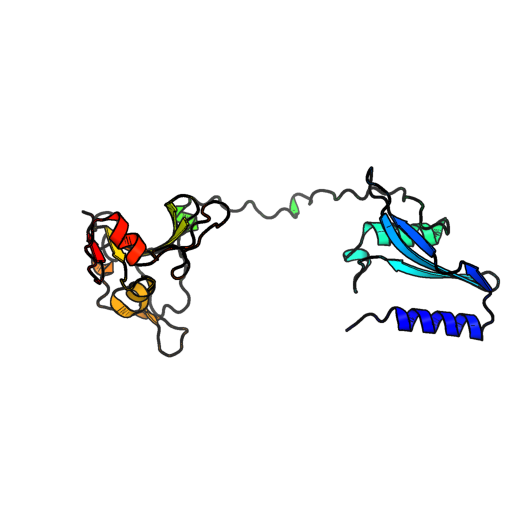53 3.357 12.894 1.00 87.62 225 SER A N 1
ATOM 1800 C CA . SER A 1 225 ? 15.338 3.307 13.379 1.00 87.62 225 SER A CA 1
ATOM 1801 C C . SER A 1 225 ? 16.142 4.584 13.116 1.00 87.62 225 SER A C 1
ATOM 1803 O O . SER A 1 225 ? 17.115 4.853 13.813 1.00 87.62 225 SER A O 1
ATOM 1805 N N . THR A 1 226 ? 15.725 5.410 12.149 1.00 92.50 226 THR A N 1
ATOM 1806 C CA . THR A 1 226 ? 16.348 6.721 11.899 1.00 92.50 226 THR A CA 1
ATOM 1807 C C . THR A 1 226 ? 16.016 7.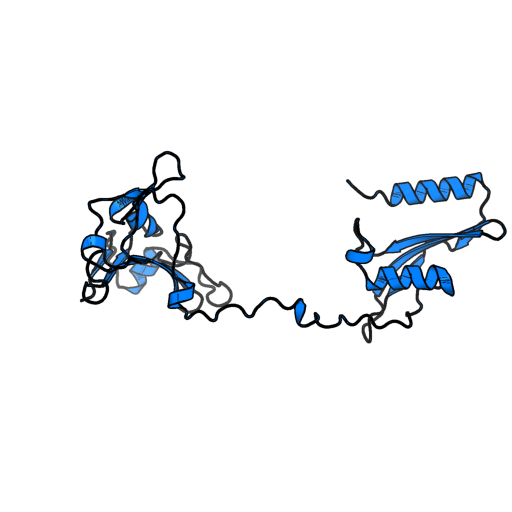724 13.004 1.00 92.50 226 THR A C 1
ATOM 1809 O O . THR A 1 226 ? 16.842 8.568 13.336 1.00 92.50 226 THR A O 1
ATOM 1812 N N . LEU A 1 227 ? 14.813 7.638 13.582 1.00 90.75 227 LEU A N 1
ATOM 1813 C CA . LEU A 1 227 ? 14.368 8.517 14.670 1.00 90.75 227 LEU A CA 1
ATOM 1814 C C . LEU A 1 227 ? 14.694 7.952 16.053 1.00 90.75 227 LEU A C 1
ATOM 1816 O O . LEU A 1 227 ? 14.898 8.715 16.994 1.00 90.75 227 LEU A O 1
ATOM 1820 N N . ASN A 1 228 ? 14.732 6.628 16.174 1.00 85.50 228 ASN A N 1
ATOM 1821 C CA . ASN A 1 228 ? 15.103 5.930 17.390 1.00 85.50 228 ASN A CA 1
ATOM 1822 C C . ASN A 1 228 ? 16.071 4.791 17.054 1.00 85.50 228 ASN A C 1
ATOM 1824 O O . ASN A 1 228 ? 15.603 3.726 16.659 1.00 85.50 228 ASN A O 1
ATOM 1828 N N . PRO A 1 229 ? 17.389 4.980 17.207 1.00 85.25 229 PRO A N 1
ATOM 1829 C CA . PRO A 1 229 ? 18.377 3.954 16.881 1.00 85.25 229 PRO A CA 1
ATOM 1830 C C . PRO A 1 229 ? 18.540 2.897 17.983 1.00 85.25 229 PRO A C 1
ATOM 1832 O O . PRO A 1 229 ? 19.334 1.979 17.819 1.00 85.25 229 PRO A O 1
ATOM 1835 N N . ASP A 1 230 ? 17.828 3.023 19.107 1.00 82.75 230 ASP A N 1
ATOM 1836 C CA . ASP A 1 230 ? 17.931 2.088 20.221 1.00 82.75 230 ASP A CA 1
ATOM 1837 C C . ASP A 1 230 ? 17.346 0.717 19.850 1.00 82.75 230 ASP A C 1
ATOM 1839 O O . ASP A 1 230 ? 16.141 0.575 19.634 1.00 82.75 230 ASP A O 1
ATOM 1843 N N . ASP A 1 231 ? 18.176 -0.313 19.812 1.00 77.12 231 ASP A N 1
ATOM 1844 C CA . ASP A 1 231 ? 17.809 -1.686 19.454 1.00 77.12 231 ASP A CA 1
ATOM 1845 C C . ASP A 1 231 ? 17.687 -2.615 20.672 1.00 77.12 231 ASP A C 1
ATOM 1847 O O . ASP A 1 231 ? 17.191 -3.734 20.549 1.00 77.12 231 ASP A O 1
ATOM 1851 N N . VAL A 1 232 ? 18.043 -2.142 21.870 1.00 73.88 232 VAL A N 1
ATOM 1852 C CA . VAL A 1 232 ? 17.973 -2.948 23.093 1.00 73.88 232 VAL A CA 1
ATOM 1853 C C . VAL A 1 232 ? 16.627 -2.741 23.784 1.00 73.88 232 VAL A C 1
ATOM 1855 O O . VAL A 1 232 ? 16.318 -1.643 24.254 1.00 73.88 232 VAL A O 1
ATOM 1858 N N . TYR A 1 233 ? 15.831 -3.801 23.895 1.00 65.88 233 TYR A N 1
ATOM 1859 C CA . TYR A 1 233 ? 14.612 -3.847 24.705 1.00 65.88 233 TYR A CA 1
ATOM 1860 C C . TYR A 1 233 ? 14.446 -5.261 25.284 1.00 65.88 233 TYR A C 1
ATOM 1862 O O . TYR A 1 233 ? 13.838 -6.143 24.695 1.00 65.88 233 TYR A O 1
ATOM 1870 N N . ASN A 1 234 ? 15.058 -5.499 26.438 1.00 65.94 234 ASN A N 1
ATOM 1871 C CA . ASN A 1 234 ? 14.920 -6.736 27.198 1.00 65.94 234 ASN A CA 1
ATOM 1872 C C . ASN A 1 234 ? 14.511 -6.407 28.639 1.00 65.94 234 ASN A C 1
ATOM 1874 O O . ASN A 1 234 ? 14.585 -5.249 29.070 1.00 65.94 234 ASN A O 1
ATOM 1878 N N . ASP A 1 235 ? 14.103 -7.427 29.389 1.00 62.69 235 ASP A N 1
ATOM 1879 C CA . ASP A 1 235 ? 13.686 -7.259 30.783 1.00 62.69 235 ASP A CA 1
ATOM 1880 C C . ASP A 1 235 ? 14.789 -6.649 31.647 1.00 62.69 235 ASP A C 1
ATOM 1882 O O . ASP A 1 235 ? 14.503 -5.868 32.549 1.00 62.69 235 ASP A O 1
ATOM 1886 N N . GLU A 1 236 ? 16.058 -6.928 31.344 1.00 60.81 236 GLU A N 1
ATOM 1887 C CA . GLU A 1 236 ? 17.207 -6.368 32.064 1.00 60.81 236 GLU A CA 1
ATOM 1888 C C . GLU A 1 236 ? 17.273 -4.840 31.939 1.00 60.81 236 GLU A C 1
ATOM 1890 O O . GLU A 1 236 ? 17.491 -4.127 32.925 1.00 60.81 236 GLU A O 1
ATOM 1895 N N . LYS A 1 237 ? 17.028 -4.304 30.740 1.00 65.44 237 LYS A N 1
ATOM 1896 C CA . LYS A 1 237 ? 16.990 -2.860 30.498 1.00 65.44 237 LYS A CA 1
ATOM 1897 C C . LYS A 1 237 ? 15.780 -2.194 31.154 1.00 65.44 237 LYS A C 1
ATOM 1899 O O . LYS A 1 237 ? 15.898 -1.089 31.683 1.00 65.44 237 LYS A O 1
ATOM 1904 N N . VAL A 1 238 ? 14.625 -2.859 31.163 1.00 59.84 238 VAL A N 1
ATOM 1905 C CA . VAL A 1 238 ? 13.429 -2.352 31.857 1.00 59.84 238 VAL A CA 1
ATOM 1906 C C . VAL A 1 238 ? 13.630 -2.383 33.380 1.00 59.84 238 VAL A C 1
ATOM 1908 O O . VAL A 1 238 ? 13.386 -1.382 34.055 1.00 59.84 238 VAL A O 1
ATOM 1911 N N . CYS A 1 239 ? 14.164 -3.478 33.923 1.00 50.81 239 CYS A N 1
ATOM 1912 C CA . CYS A 1 239 ? 14.381 -3.695 35.355 1.00 50.81 239 CYS A CA 1
ATOM 1913 C C . CYS A 1 239 ? 15.443 -2.752 35.948 1.00 50.81 239 CYS A C 1
ATOM 1915 O O . CYS A 1 239 ? 15.246 -2.179 37.026 1.00 50.81 239 CYS A O 1
ATOM 1917 N N . SER A 1 240 ? 16.540 -2.520 35.219 1.00 50.91 240 SER A N 1
ATOM 1918 C CA . SER A 1 240 ? 17.601 -1.586 35.627 1.00 50.91 240 SER A CA 1
ATOM 1919 C C . SER A 1 240 ? 17.121 -0.132 35.712 1.00 50.91 240 SER A C 1
ATOM 1921 O O . SER A 1 240 ? 17.595 0.614 36.567 1.00 50.91 240 SER A O 1
ATOM 1923 N N . SER A 1 241 ? 16.123 0.261 34.913 1.00 52.94 241 SER A N 1
ATOM 1924 C CA . SER A 1 241 ? 15.543 1.611 34.955 1.00 52.94 241 SER A CA 1
ATOM 1925 C C . SER A 1 241 ? 14.628 1.875 36.165 1.00 52.94 241 SER A C 1
ATOM 1927 O O . SER A 1 241 ? 14.377 3.033 36.497 1.00 52.94 241 SER A O 1
ATOM 1929 N N . ARG A 1 242 ? 14.137 0.822 36.844 1.00 47.50 242 ARG A N 1
ATOM 1930 C CA . ARG A 1 242 ? 13.137 0.911 37.931 1.00 47.50 242 ARG A CA 1
ATOM 1931 C C . ARG A 1 242 ? 13.573 0.321 39.279 1.00 47.50 242 ARG A C 1
ATOM 1933 O O . ARG A 1 242 ? 12.751 0.206 40.183 1.00 47.50 242 ARG A O 1
ATOM 1940 N N . GLY A 1 243 ? 14.852 -0.003 39.461 1.00 47.41 243 GLY A N 1
ATOM 1941 C CA . GLY A 1 243 ? 15.366 -0.421 40.770 1.00 47.41 243 GLY A CA 1
ATOM 1942 C C . GLY A 1 243 ? 15.039 -1.868 41.163 1.00 47.41 243 GLY A C 1
ATOM 1943 O O . GLY A 1 243 ? 14.839 -2.142 42.344 1.00 47.41 243 GLY A O 1
ATOM 1944 N N . GLY A 1 244 ? 15.031 -2.802 40.204 1.00 43.00 244 GLY A N 1
ATOM 1945 C CA . GLY A 1 244 ? 15.254 -4.219 40.521 1.00 43.00 244 GLY A CA 1
ATOM 1946 C C . GLY A 1 244 ? 14.032 -5.061 40.907 1.00 43.00 244 GLY A C 1
ATOM 1947 O O . GLY A 1 244 ? 14.183 -5.992 41.695 1.00 43.00 244 GLY A O 1
ATOM 1948 N N . LYS A 1 245 ? 12.834 -4.782 40.381 1.00 41.50 245 LYS A N 1
ATOM 1949 C CA . LYS A 1 245 ? 11.676 -5.683 40.535 1.00 41.50 245 LYS A CA 1
ATOM 1950 C C . LYS A 1 245 ? 11.139 -6.102 39.169 1.00 41.50 245 LYS A C 1
ATOM 1952 O O . LYS A 1 245 ? 10.573 -5.283 38.455 1.00 41.50 245 LYS A O 1
ATOM 1957 N N . THR A 1 246 ? 11.335 -7.369 38.822 1.00 44.84 246 THR A N 1
ATOM 1958 C CA . THR A 1 246 ? 10.659 -8.056 37.714 1.00 44.84 246 THR A CA 1
ATOM 1959 C C . THR A 1 246 ? 9.494 -8.852 38.287 1.00 44.84 246 THR A C 1
ATOM 1961 O O . THR A 1 246 ? 9.722 -9.816 39.016 1.00 44.84 246 THR A O 1
ATOM 1964 N N . GLU A 1 247 ? 8.266 -8.466 37.958 1.00 44.66 247 GLU A N 1
ATOM 1965 C CA . GLU A 1 247 ? 7.114 -9.366 38.000 1.00 44.66 247 GLU A CA 1
ATOM 1966 C C . GLU A 1 247 ? 6.798 -9.746 36.551 1.00 44.66 247 GLU A C 1
ATOM 1968 O O . GLU A 1 247 ? 6.689 -8.880 35.687 1.00 44.66 247 GLU A O 1
ATOM 1973 N N . THR A 1 248 ? 6.747 -11.046 36.264 1.00 42.50 248 THR A N 1
ATOM 1974 C CA . THR A 1 248 ? 6.258 -11.583 34.992 1.00 42.50 248 THR A CA 1
ATOM 1975 C C . THR A 1 248 ? 4.780 -11.888 35.189 1.00 42.50 248 THR A C 1
ATOM 1977 O O . THR A 1 248 ? 4.412 -12.940 35.707 1.00 42.50 248 THR A O 1
ATOM 1980 N N . SER A 1 249 ? 3.919 -10.935 34.855 1.00 47.66 249 SER A N 1
ATOM 1981 C CA . SER A 1 249 ? 2.470 -11.108 34.926 1.00 47.66 249 SER A CA 1
ATOM 1982 C C . SER A 1 249 ? 1.802 -10.500 33.699 1.00 47.66 249 SER A C 1
ATOM 1984 O O . SER A 1 249 ? 2.334 -9.602 33.048 1.00 47.66 249 SER A O 1
ATOM 1986 N N . GLU A 1 250 ? 0.639 -11.040 33.350 1.00 52.84 250 GLU A N 1
ATOM 1987 C CA . GLU A 1 250 ? -0.316 -10.337 32.500 1.00 52.84 250 GLU A CA 1
ATOM 1988 C C . GLU A 1 250 ? -0.757 -9.075 33.246 1.00 52.84 250 GLU A C 1
ATOM 1990 O O . GLU A 1 250 ? -1.207 -9.143 34.394 1.00 52.84 250 GLU A O 1
ATOM 1995 N N . GLU A 1 251 ? -0.580 -7.914 32.619 1.00 58.88 251 GLU A N 1
ATOM 1996 C CA . GLU A 1 251 ? -0.904 -6.635 33.240 1.00 58.88 251 GLU A CA 1
ATOM 1997 C C . GLU A 1 251 ? -2.262 -6.154 32.729 1.00 58.88 251 GLU A C 1
ATOM 1999 O O . GLU A 1 251 ? -2.445 -5.821 31.555 1.00 58.88 251 GLU A O 1
ATOM 2004 N N . VAL A 1 252 ? -3.228 -6.085 33.644 1.00 56.12 252 VAL A N 1
ATOM 2005 C CA . VAL A 1 252 ? -4.533 -5.473 33.392 1.00 56.12 252 VAL A CA 1
ATOM 2006 C C . VAL A 1 252 ? -4.535 -4.093 34.018 1.00 56.12 252 VAL A C 1
ATOM 2008 O O . VAL A 1 252 ? -4.486 -3.962 35.243 1.00 56.12 252 VAL A O 1
ATOM 2011 N N . LEU A 1 253 ? -4.612 -3.052 33.190 1.00 60.88 253 LEU A N 1
ATOM 2012 C CA . LEU A 1 253 ? -4.745 -1.688 33.685 1.00 60.88 253 LEU A CA 1
ATOM 2013 C C . LEU A 1 253 ? -6.199 -1.232 33.534 1.00 60.88 253 LEU A C 1
ATOM 2015 O O . LEU A 1 253 ? -6.712 -1.054 32.427 1.00 60.88 253 LEU A O 1
ATOM 2019 N N . PHE A 1 254 ? -6.863 -1.017 34.667 1.00 49.28 254 PHE A N 1
ATOM 2020 C CA . PHE A 1 254 ? -8.193 -0.421 34.702 1.00 49.28 254 PHE A CA 1
ATOM 2021 C C . PHE A 1 254 ? -8.068 1.101 34.649 1.00 49.28 254 PHE A C 1
ATOM 2023 O O . PHE A 1 254 ? -7.388 1.697 35.485 1.00 49.28 254 PHE A O 1
ATOM 2030 N N . THR A 1 255 ? -8.744 1.737 33.692 1.00 47.25 255 THR A N 1
ATOM 2031 C CA . THR A 1 255 ? -8.961 3.188 33.725 1.00 47.25 255 THR A CA 1
ATOM 2032 C C . THR A 1 255 ? -10.435 3.445 34.025 1.00 47.25 255 THR A C 1
ATOM 2034 O O . THR A 1 255 ? -11.305 2.886 33.355 1.00 47.25 255 THR A O 1
ATOM 2037 N N . ILE A 1 256 ? -10.701 4.212 35.087 1.00 39.53 256 ILE A N 1
ATOM 2038 C CA . ILE A 1 256 ? -12.045 4.650 35.497 1.00 39.53 256 ILE A CA 1
ATOM 2039 C C . ILE A 1 256 ? -12.298 6.034 34.910 1.00 39.53 256 ILE A C 1
ATOM 2041 O O . ILE A 1 256 ? -11.380 6.879 35.032 1.00 39.53 256 ILE A O 1
#

Foldseek 3Di:
DADDLVVVVVVVVVVCVVLVWAWPDDKDWEWDDDDPDDTDTQWIWTWTDDDPDIDIDTDGPQAGPHRCVRPVRSVVLQVVCVVPPVHSNDHDPDDPDDDDDDPVPDDDPDDDDDPQRVQWDPDDFQEPDDDQWTKGWDWDDDPWQWTKIKIKTAASPDSVPFWEKEWDAFDVQEFLVCCQAPNAHQWHDDPVNGHIYGDPRHPSNRHTYMGIQDDAPRDPIHGDCVGPVDPDDDPVVVCVVPPHDDDGDGDMDTDD

InterPro domains:
  IPR001563 Peptidase S10, serine carboxypeptidase [PF00450] (1-84)
  IPR001563 Peptidase S10, serine carboxypeptidase [PF00450] (125-237)
  IPR001563 Peptidase S10, serine carboxypeptidase [PTHR11802] (130-237)
  IPR029058 Alpha/Beta hydrolase fold [G3DSA:3.40.50.1820] (1-89)
  IPR029058 Alpha/Beta hydrolase fold [G3DSA:3.40.50.1820] (114-242)
  IPR029058 Alpha/Beta hydrolase fold [SSF53474] (1-90)
  IPR029058 Alpha/Beta hydrolase fold [SSF53474] (117-235)
  IPR033124 Serine carboxypeptidases, histidine active site [PS00560] (55-72)